Protein AF-A0A1B7MGN6-F1 (afdb_monomer_lite)

pLDDT: mean 78.84, std 16.89, range [28.41, 95.5]

Sequence (240 aa):
MFVNLLKTCGLVPQPVYPKSYQSSNSSPINTLKLWEHALSASLQTDPSISPESVISTLRARKEELMREVHTIMRGTLGVSPNPDTTFTWEYYTEGGNRRSLSPSSTTLGVTTVSYTLDELGNIWRGRLVLYVNSEIDGLKQAIVRSIKAGQPVFFGYDVGTMDVDDFEYEQAFNITLGLTKTQRLQTNQSAMTHAMVISSVENAWSDESGVKGFDVMSEKWFDQFVYQVVVHRSLPTKEQ

Structure (mmCIF, N/CA/C/O backbone):
data_AF-A0A1B7MGN6-F1
#
_entry.id   AF-A0A1B7MGN6-F1
#
loop_
_atom_site.group_PDB
_atom_site.id
_atom_site.type_symbol
_atom_site.label_atom_id
_atom_site.label_alt_id
_atom_site.label_comp_id
_atom_site.label_asym_id
_atom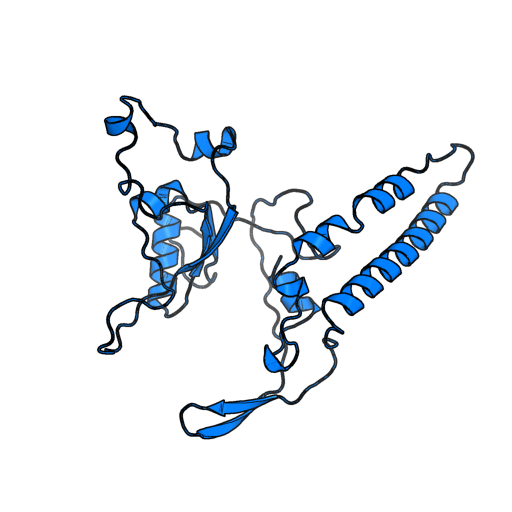_site.label_entity_id
_atom_site.label_seq_id
_atom_site.pdbx_PDB_ins_code
_atom_site.Cartn_x
_atom_site.Cartn_y
_atom_site.Cartn_z
_atom_site.occupancy
_atom_site.B_iso_or_equiv
_atom_site.auth_seq_id
_atom_site.auth_comp_id
_atom_site.auth_asym_id
_atom_site.auth_atom_id
_atom_site.pdbx_PDB_model_num
ATOM 1 N N . MET A 1 1 ? -0.830 4.978 -7.791 1.00 86.81 1 MET A N 1
ATOM 2 C CA . MET A 1 1 ? 0.573 4.729 -8.210 1.00 86.81 1 MET A CA 1
ATOM 3 C C . MET A 1 1 ? 0.738 3.448 -9.029 1.00 86.81 1 MET A C 1
ATOM 5 O O . MET A 1 1 ? 1.276 3.542 -10.123 1.00 86.81 1 MET A O 1
ATOM 9 N N . PHE A 1 2 ? 0.241 2.283 -8.583 1.00 89.12 2 PHE A N 1
ATOM 10 C CA . PHE A 1 2 ? 0.343 1.011 -9.334 1.00 89.12 2 PHE A CA 1
ATOM 11 C C . PHE A 1 2 ? -0.096 1.106 -10.809 1.00 89.12 2 PHE A C 1
ATOM 13 O O . PHE A 1 2 ? 0.647 0.715 -11.701 1.00 89.12 2 PHE A O 1
ATOM 20 N N . VAL A 1 3 ? -1.253 1.724 -11.085 1.00 87.12 3 VAL A N 1
ATOM 21 C CA . VAL A 1 3 ? -1.775 1.897 -12.459 1.00 87.12 3 VAL A CA 1
ATOM 22 C C . VAL A 1 3 ? -0.816 2.672 -13.374 1.00 87.12 3 VAL A C 1
ATOM 24 O O . VAL A 1 3 ? -0.784 2.403 -14.571 1.00 87.12 3 VAL A O 1
ATOM 27 N N . ASN A 1 4 ? -0.030 3.614 -12.839 1.00 88.75 4 ASN A N 1
ATOM 28 C CA . ASN A 1 4 ? 0.966 4.336 -13.637 1.00 88.75 4 ASN A CA 1
ATOM 29 C C . ASN A 1 4 ? 2.067 3.380 -14.107 1.00 88.75 4 ASN A C 1
ATOM 31 O O . ASN A 1 4 ? 2.372 3.353 -15.293 1.00 88.75 4 ASN A O 1
ATOM 35 N N . LEU A 1 5 ? 2.593 2.542 -13.205 1.00 88.56 5 LEU A N 1
ATOM 36 C CA . LEU A 1 5 ? 3.590 1.526 -13.560 1.00 88.56 5 LEU A CA 1
ATOM 37 C C . LEU A 1 5 ? 3.017 0.518 -14.553 1.00 88.56 5 LEU A C 1
ATOM 39 O O . LEU A 1 5 ? 3.657 0.230 -15.551 1.00 88.56 5 LEU A O 1
ATOM 43 N N . LEU A 1 6 ? 1.788 0.046 -14.335 1.00 86.81 6 LEU A N 1
ATOM 44 C CA . LEU A 1 6 ? 1.131 -0.888 -15.248 1.00 86.81 6 LEU A CA 1
ATOM 45 C C . LEU A 1 6 ? 1.008 -0.318 -16.669 1.00 86.81 6 LEU A C 1
ATOM 47 O O . LEU A 1 6 ? 1.296 -1.010 -17.638 1.00 86.81 6 LEU A O 1
ATOM 51 N N . LYS A 1 7 ? 0.587 0.945 -16.801 1.00 82.56 7 LYS A N 1
ATOM 52 C CA . LYS A 1 7 ? 0.416 1.590 -18.111 1.00 82.56 7 LYS A CA 1
ATOM 53 C C . LYS A 1 7 ? 1.742 1.899 -18.808 1.00 82.56 7 LYS A C 1
ATOM 55 O O . LYS A 1 7 ? 1.765 1.924 -20.031 1.00 82.56 7 LYS A O 1
ATOM 60 N N . THR A 1 8 ? 2.807 2.165 -18.055 1.00 84.31 8 THR A N 1
ATOM 61 C CA . THR A 1 8 ? 4.118 2.532 -18.613 1.00 84.31 8 THR A CA 1
ATOM 62 C C . THR A 1 8 ? 5.022 1.323 -18.851 1.00 84.31 8 THR A C 1
ATOM 64 O O . THR A 1 8 ? 5.755 1.300 -19.831 1.00 84.31 8 THR A O 1
ATOM 67 N N . CYS A 1 9 ? 4.986 0.333 -17.963 1.00 83.94 9 CYS A N 1
ATOM 68 C CA . CYS A 1 9 ? 5.920 -0.794 -17.939 1.00 83.94 9 CYS A CA 1
ATOM 69 C C . CYS A 1 9 ? 5.256 -2.147 -18.241 1.00 83.94 9 CYS A C 1
ATOM 71 O O . CYS A 1 9 ? 5.959 -3.100 -18.558 1.00 83.94 9 CYS A O 1
ATOM 73 N N . GLY A 1 10 ? 3.929 -2.256 -18.139 1.00 85.88 10 GLY A N 1
ATOM 74 C CA . GLY A 1 10 ? 3.219 -3.526 -18.300 1.00 85.88 10 GLY A CA 1
ATOM 75 C C . GLY A 1 10 ? 3.405 -4.485 -17.118 1.00 85.88 10 GLY A C 1
ATOM 76 O O . GLY A 1 10 ? 3.727 -4.077 -16.001 1.00 85.88 10 GLY A O 1
ATOM 77 N N . LEU A 1 11 ? 3.157 -5.774 -17.367 1.00 86.06 11 LEU A N 1
ATOM 78 C CA . LEU A 1 11 ? 3.377 -6.874 -16.423 1.00 86.06 11 LEU A CA 1
ATOM 79 C C . LEU A 1 11 ? 4.084 -8.021 -17.132 1.00 86.06 11 LEU A C 1
ATOM 81 O O . LEU A 1 11 ? 3.838 -8.281 -18.310 1.00 86.06 11 LEU A O 1
ATOM 85 N N . VAL A 1 12 ? 4.902 -8.745 -16.377 1.00 85.25 12 VAL A N 1
ATOM 86 C CA . VAL A 1 12 ? 5.547 -9.978 -16.825 1.00 85.25 12 VAL A CA 1
ATOM 87 C C . VAL A 1 12 ? 5.309 -11.090 -15.800 1.00 85.25 12 VAL A C 1
ATOM 89 O O . VAL A 1 12 ? 5.208 -10.802 -14.604 1.00 85.25 12 VAL A O 1
ATOM 92 N N . PRO A 1 13 ? 5.216 -12.360 -16.228 1.00 86.12 13 PRO A N 1
ATOM 93 C CA . PRO A 1 13 ? 5.181 -13.494 -15.313 1.00 86.12 13 PRO A CA 1
ATOM 94 C C . PRO A 1 13 ? 6.424 -13.523 -14.418 1.00 86.12 13 PRO A C 1
ATOM 96 O O . PRO A 1 13 ? 7.533 -13.270 -14.887 1.00 86.12 13 PRO A O 1
ATOM 99 N N . GLN A 1 14 ? 6.260 -13.905 -13.149 1.00 86.25 14 GLN A N 1
ATOM 100 C CA . GLN A 1 14 ? 7.371 -13.982 -12.190 1.00 86.25 14 GLN A CA 1
ATOM 101 C C . GLN A 1 14 ? 8.577 -14.798 -12.706 1.00 86.25 14 GLN A C 1
ATOM 103 O O . GLN A 1 14 ? 9.704 -14.357 -12.489 1.00 86.25 14 GLN A O 1
ATOM 108 N N . PRO A 1 15 ? 8.414 -15.935 -13.418 1.00 86.88 15 PRO A N 1
ATOM 109 C CA . PRO A 1 15 ? 9.568 -16.671 -13.940 1.00 86.88 15 PRO A CA 1
ATOM 110 C C . PRO A 1 15 ? 10.406 -15.894 -14.969 1.00 86.88 15 PRO A C 1
ATOM 112 O O . PRO A 1 15 ? 11.589 -16.178 -15.116 1.00 86.88 15 PRO A O 1
ATOM 115 N N . VAL A 1 16 ? 9.814 -14.920 -15.674 1.00 85.94 16 VAL A N 1
ATOM 116 C CA . VAL A 1 16 ? 10.511 -14.083 -16.670 1.00 85.94 16 VAL A CA 1
ATOM 117 C C . VAL A 1 16 ? 11.402 -13.038 -15.991 1.00 85.94 16 VAL A C 1
ATOM 119 O O . VAL A 1 16 ? 12.433 -12.656 -16.537 1.00 85.94 16 VAL A O 1
ATOM 122 N N . TYR A 1 17 ? 11.029 -12.594 -14.789 1.00 87.75 17 TYR A N 1
ATOM 123 C CA . TYR A 1 17 ? 11.802 -11.642 -13.995 1.00 87.75 17 TYR A CA 1
ATOM 124 C C . TYR A 1 17 ? 11.771 -12.047 -12.510 1.00 87.75 17 TYR A C 1
ATOM 126 O O . TYR A 1 17 ? 10.923 -11.570 -11.748 1.00 87.75 17 TYR A O 1
ATOM 134 N N . PRO A 1 18 ? 12.639 -12.995 -12.101 1.00 89.19 18 PRO A N 1
ATOM 135 C CA . PRO A 1 18 ? 12.597 -13.580 -10.768 1.00 89.19 18 PRO A CA 1
ATOM 136 C C . PRO A 1 18 ? 13.075 -12.603 -9.690 1.00 89.19 18 PRO A C 1
ATOM 138 O O . PRO A 1 18 ? 13.787 -11.634 -9.949 1.00 89.19 18 PRO A O 1
ATOM 141 N N . LYS A 1 19 ? 12.709 -12.897 -8.440 1.00 90.06 19 LYS A N 1
ATOM 142 C CA . LYS A 1 19 ? 13.139 -12.118 -7.273 1.00 90.06 19 LYS A CA 1
ATOM 143 C C . LYS A 1 19 ? 14.665 -12.163 -7.127 1.00 90.06 19 LYS A C 1
ATOM 145 O O . LYS A 1 19 ? 15.251 -13.242 -7.097 1.00 90.06 19 LYS A O 1
ATOM 150 N N . SER A 1 20 ? 15.291 -11.000 -6.961 1.00 90.69 20 SER A N 1
ATOM 151 C CA . SER A 1 20 ? 16.678 -10.884 -6.499 1.00 90.69 20 SER A CA 1
ATOM 152 C C . SER A 1 20 ? 16.745 -10.805 -4.968 1.00 90.69 20 SER A C 1
ATOM 154 O O . SER A 1 20 ? 15.733 -10.547 -4.309 1.00 90.69 20 SER A O 1
ATOM 156 N N . TYR A 1 21 ? 17.939 -10.948 -4.385 1.00 89.25 21 TYR A N 1
ATOM 157 C CA . TYR A 1 21 ? 18.136 -10.751 -2.942 1.00 89.25 21 TYR A CA 1
ATOM 158 C C . TYR A 1 21 ? 17.628 -9.374 -2.478 1.00 89.25 21 TYR A C 1
ATOM 160 O O . TYR A 1 21 ? 16.842 -9.287 -1.538 1.00 89.25 21 TYR A O 1
ATOM 168 N N . GLN A 1 22 ? 17.984 -8.305 -3.199 1.00 90.12 22 GLN A N 1
ATOM 169 C CA . GLN A 1 22 ? 17.589 -6.941 -2.826 1.00 90.12 22 GLN A CA 1
ATOM 170 C C . GLN A 1 22 ? 16.102 -6.648 -3.058 1.00 90.12 22 GLN A C 1
ATOM 172 O O . GLN A 1 22 ? 15.555 -5.754 -2.421 1.00 90.12 22 GLN A O 1
ATOM 177 N N . SER A 1 23 ? 15.412 -7.428 -3.900 1.00 88.44 23 SER A N 1
ATOM 178 C CA . SER A 1 23 ? 13.946 -7.355 -3.998 1.00 88.44 23 SER A CA 1
ATOM 179 C C . SER A 1 23 ? 13.232 -7.898 -2.751 1.00 88.44 23 SER A C 1
ATOM 181 O O . SER A 1 23 ? 12.090 -7.530 -2.497 1.00 88.44 23 SER A O 1
ATOM 183 N N . SER A 1 24 ? 13.902 -8.758 -1.973 1.00 88.69 24 SER A N 1
ATOM 184 C CA . SER A 1 24 ? 13.375 -9.329 -0.722 1.00 88.69 24 SER A CA 1
ATOM 185 C C . SER A 1 24 ? 13.966 -8.671 0.531 1.00 88.69 24 SER A C 1
ATOM 187 O O . SER A 1 24 ? 13.403 -8.805 1.611 1.00 88.69 24 SER A O 1
ATOM 189 N N . ASN A 1 25 ? 15.082 -7.952 0.397 1.00 89.31 25 ASN A N 1
ATOM 190 C CA . ASN A 1 25 ? 15.738 -7.216 1.473 1.00 89.31 25 ASN A CA 1
ATOM 191 C C . ASN A 1 25 ? 16.129 -5.813 0.989 1.00 89.31 25 ASN A C 1
ATOM 193 O O . ASN A 1 25 ? 17.290 -5.541 0.710 1.00 89.31 25 ASN A O 1
ATOM 197 N N . SER A 1 26 ? 15.151 -4.921 0.838 1.00 90.44 26 SER A N 1
ATOM 198 C CA . SER A 1 26 ? 15.348 -3.622 0.178 1.00 90.44 26 SER A CA 1
ATOM 199 C C . SER A 1 26 ? 15.996 -2.544 1.054 1.00 90.44 26 SER A C 1
ATOM 201 O O . SER A 1 26 ? 16.379 -1.491 0.544 1.00 90.44 26 SER A O 1
ATOM 203 N N . SER A 1 27 ? 16.115 -2.755 2.367 1.00 88.50 27 SER A N 1
ATOM 204 C CA . SER A 1 27 ? 16.633 -1.731 3.287 1.00 88.50 27 SER A CA 1
ATOM 205 C C . SER A 1 27 ? 18.013 -1.187 2.884 1.00 88.50 27 SER A C 1
ATOM 207 O O . SER A 1 27 ? 18.154 0.035 2.841 1.00 88.50 27 SER A O 1
ATOM 209 N N . PRO A 1 28 ? 19.009 -2.018 2.503 1.00 87.00 28 PRO A N 1
ATOM 210 C CA . PRO A 1 28 ? 20.337 -1.523 2.136 1.00 87.00 28 PRO A CA 1
ATOM 211 C C . PRO A 1 28 ? 20.365 -0.664 0.864 1.00 87.00 28 PRO A C 1
ATOM 213 O O . PRO A 1 28 ? 21.177 0.249 0.764 1.00 87.00 28 PRO A O 1
ATOM 216 N N . ILE A 1 29 ? 19.505 -0.935 -0.126 1.00 87.50 29 ILE A N 1
ATOM 217 C CA . ILE A 1 29 ? 19.469 -0.128 -1.358 1.00 87.50 29 ILE A CA 1
ATOM 218 C C . ILE A 1 29 ? 18.724 1.195 -1.156 1.00 87.50 29 ILE A C 1
ATOM 220 O O . ILE A 1 29 ? 19.097 2.203 -1.755 1.00 87.50 29 ILE A O 1
ATOM 224 N N . ASN A 1 30 ? 17.738 1.227 -0.256 1.00 84.75 30 ASN A N 1
ATOM 225 C CA . ASN A 1 30 ? 16.993 2.443 0.071 1.00 84.75 30 ASN A CA 1
ATOM 226 C C . ASN A 1 30 ? 17.855 3.497 0.788 1.00 84.75 30 ASN A C 1
ATOM 228 O O . ASN A 1 30 ? 17.596 4.692 0.657 1.00 84.75 30 ASN A O 1
ATOM 232 N N . THR A 1 31 ? 18.900 3.084 1.509 1.00 80.31 31 THR A N 1
ATOM 233 C CA . THR A 1 31 ? 19.814 4.001 2.208 1.00 80.31 31 THR A CA 1
ATOM 234 C C . THR A 1 31 ? 20.945 4.530 1.327 1.00 80.31 31 THR A C 1
ATOM 236 O O . THR A 1 31 ? 21.575 5.520 1.685 1.00 80.31 31 THR A O 1
ATOM 239 N N . LEU A 1 32 ? 21.212 3.908 0.173 1.00 70.69 32 LEU A N 1
ATOM 240 C CA . LEU A 1 32 ? 22.481 4.085 -0.533 1.00 70.69 32 LEU A CA 1
ATOM 241 C C . LEU A 1 32 ? 22.681 5.452 -1.209 1.00 70.69 32 LEU A C 1
ATOM 243 O O . LEU A 1 32 ? 23.838 5.793 -1.428 1.00 70.69 32 LEU A O 1
ATOM 247 N N . LYS A 1 33 ? 21.641 6.228 -1.575 1.00 61.06 33 LYS A N 1
ATOM 248 C CA . LYS A 1 33 ? 21.856 7.394 -2.476 1.00 61.06 33 LYS A CA 1
ATOM 249 C C . LYS A 1 33 ? 20.926 8.611 -2.406 1.00 61.06 33 LYS A C 1
ATOM 251 O O . LYS A 1 33 ? 21.092 9.533 -3.201 1.00 61.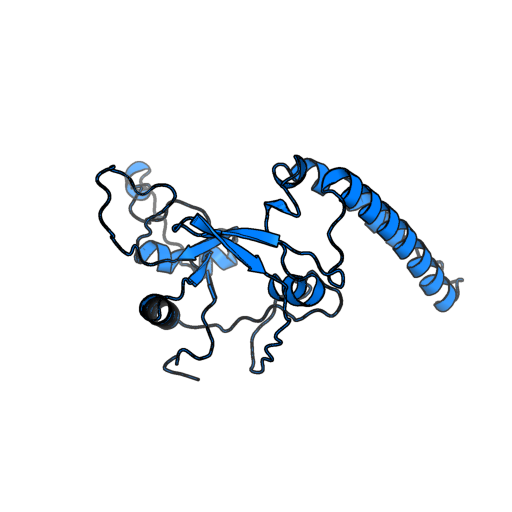06 33 LYS A O 1
ATOM 256 N N . LEU A 1 34 ? 19.961 8.688 -1.493 1.00 59.25 34 LEU A N 1
ATOM 257 C CA . LEU A 1 34 ? 19.030 9.834 -1.507 1.00 59.25 34 LEU A CA 1
ATOM 258 C C . LEU A 1 34 ? 19.645 11.148 -0.980 1.00 59.25 34 LEU A C 1
ATOM 260 O O . LEU A 1 34 ? 19.214 12.225 -1.386 1.00 59.25 34 LEU A O 1
ATOM 264 N N . TRP A 1 35 ? 20.674 11.083 -0.132 1.00 53.22 35 TRP A N 1
ATOM 265 C CA . TRP A 1 35 ? 21.137 12.247 0.637 1.00 53.22 35 TRP A CA 1
ATOM 266 C C . TRP A 1 35 ? 22.219 13.078 -0.072 1.00 53.22 35 TRP A C 1
ATOM 268 O O . TRP A 1 35 ? 22.173 14.306 -0.029 1.00 53.22 35 TRP A O 1
ATOM 278 N N . GLU A 1 36 ? 23.141 12.448 -0.803 1.00 56.66 36 GLU A N 1
ATOM 279 C CA . GLU A 1 36 ? 24.205 13.172 -1.524 1.00 56.66 36 GLU A CA 1
ATOM 280 C C . GLU A 1 36 ? 23.670 13.956 -2.737 1.00 56.66 36 GLU A C 1
ATOM 282 O O . GLU A 1 36 ? 24.175 15.024 -3.089 1.00 56.66 36 GLU A O 1
ATOM 287 N N . HIS A 1 37 ? 22.595 13.469 -3.362 1.00 58.12 37 HIS A N 1
ATOM 288 C CA . HIS A 1 37 ? 22.006 14.087 -4.550 1.00 58.12 37 HIS A CA 1
ATOM 289 C C . HIS A 1 37 ? 21.196 15.349 -4.221 1.00 58.12 37 HIS A C 1
ATOM 291 O O . HIS A 1 37 ? 21.318 16.347 -4.936 1.00 58.12 37 HIS A O 1
ATOM 297 N N . ALA A 1 38 ? 20.431 15.336 -3.123 1.00 57.03 38 ALA A N 1
ATOM 298 C CA . ALA A 1 38 ? 19.698 16.507 -2.636 1.00 57.03 38 ALA A CA 1
ATOM 299 C C . ALA A 1 38 ? 20.649 17.656 -2.255 1.00 57.03 38 ALA A C 1
ATOM 301 O O . ALA A 1 38 ? 20.390 18.813 -2.584 1.00 57.03 38 ALA A O 1
ATOM 302 N N . LEU A 1 39 ? 21.800 17.327 -1.655 1.00 51.31 39 LEU A N 1
ATOM 303 C CA . LEU A 1 39 ? 22.840 18.295 -1.309 1.00 51.31 39 LEU A CA 1
ATOM 304 C C . LEU A 1 39 ? 23.470 18.943 -2.557 1.00 51.31 39 LEU A C 1
ATOM 306 O O . LEU A 1 39 ? 23.692 20.150 -2.574 1.00 51.31 39 LEU A O 1
ATOM 310 N N . SER A 1 40 ? 23.689 18.174 -3.631 1.00 53.16 40 SER A N 1
ATOM 311 C CA . SER A 1 40 ? 24.244 18.710 -4.887 1.00 53.16 40 SER A CA 1
ATOM 312 C C . SER A 1 40 ? 23.284 19.631 -5.654 1.00 53.16 40 SER A C 1
ATOM 314 O O . SER A 1 40 ? 23.733 20.530 -6.359 1.00 53.16 40 SER A O 1
ATOM 316 N N . ALA A 1 41 ? 21.967 19.457 -5.492 1.00 55.44 41 ALA A N 1
ATOM 317 C CA . ALA A 1 41 ? 20.962 20.352 -6.072 1.00 55.44 41 ALA A CA 1
ATOM 318 C C . ALA A 1 41 ? 20.789 21.658 -5.273 1.00 55.44 41 ALA A C 1
ATOM 320 O O . ALA A 1 41 ? 20.269 22.634 -5.805 1.00 55.44 41 ALA A O 1
ATOM 321 N N . SER A 1 42 ? 21.256 21.686 -4.019 1.00 54.47 42 SER A N 1
ATOM 322 C CA . SER A 1 42 ? 21.288 22.877 -3.162 1.00 54.47 42 SER A CA 1
ATOM 323 C C . SER A 1 42 ? 22.515 23.770 -3.409 1.00 54.47 42 SER A C 1
ATOM 325 O O . SER A 1 42 ? 22.745 24.709 -2.640 1.00 54.47 42 SER A O 1
ATOM 327 N N . LEU A 1 43 ? 23.320 23.496 -4.445 1.00 54.00 43 LEU A N 1
ATOM 328 C CA . LEU A 1 43 ? 24.416 24.379 -4.836 1.00 54.00 43 LEU A CA 1
ATOM 329 C C . LEU A 1 43 ? 23.848 25.764 -5.154 1.00 54.00 43 LEU A C 1
ATOM 331 O O . LEU A 1 43 ? 23.058 25.945 -6.080 1.00 54.00 43 LEU A O 1
ATOM 335 N N . GLN A 1 44 ? 24.229 26.707 -4.298 1.00 57.50 44 GLN A N 1
ATOM 336 C CA . GLN A 1 44 ? 23.757 28.079 -4.258 1.00 57.50 44 GLN A CA 1
ATOM 337 C C . GLN A 1 44 ? 23.846 28.699 -5.653 1.00 57.50 44 GLN A C 1
ATOM 339 O O . GLN A 1 44 ? 24.916 28.733 -6.261 1.00 57.50 44 GLN A O 1
ATOM 344 N N . THR A 1 45 ? 22.717 29.185 -6.162 1.00 59.56 45 THR A N 1
ATOM 345 C CA . THR A 1 45 ? 22.699 30.039 -7.346 1.00 59.56 45 THR A CA 1
ATOM 346 C C . THR A 1 45 ? 23.428 31.324 -6.997 1.00 59.56 45 THR A C 1
ATOM 348 O O . THR A 1 45 ? 22.867 32.196 -6.334 1.00 59.56 45 THR A O 1
ATOM 351 N N . ASP A 1 46 ? 24.685 31.423 -7.416 1.00 60.88 46 ASP A N 1
ATOM 352 C CA . ASP A 1 46 ? 25.379 32.699 -7.473 1.00 60.88 46 ASP A CA 1
ATOM 353 C C . ASP A 1 46 ? 24.516 33.645 -8.337 1.00 60.88 46 ASP A C 1
ATOM 355 O O . ASP A 1 46 ? 24.205 33.304 -9.486 1.00 60.88 46 ASP A O 1
ATOM 359 N N . PRO A 1 47 ? 24.066 34.795 -7.802 1.00 64.31 47 PRO A N 1
ATOM 360 C CA . PRO A 1 47 ? 23.188 35.719 -8.518 1.00 64.31 47 PRO A CA 1
ATOM 361 C C . PRO A 1 47 ? 23.813 36.293 -9.802 1.00 64.31 47 PRO A C 1
ATOM 363 O O . PRO A 1 47 ? 23.114 36.939 -10.579 1.00 64.31 47 PRO A O 1
ATOM 366 N N . SER A 1 48 ? 25.107 36.057 -10.048 1.00 66.56 48 SER A N 1
ATOM 367 C CA . SER A 1 48 ? 25.804 36.421 -11.286 1.00 66.56 48 SER A CA 1
ATOM 368 C C . SER A 1 48 ? 25.569 35.462 -12.465 1.00 66.56 48 SER A C 1
ATOM 370 O O . SER A 1 48 ? 25.901 35.804 -13.603 1.00 66.56 48 SER A O 1
ATOM 372 N N . ILE A 1 49 ? 24.990 34.277 -12.240 1.00 73.38 49 ILE A N 1
ATOM 373 C CA . ILE A 1 49 ? 24.802 33.258 -13.283 1.00 73.38 49 ILE A CA 1
ATOM 374 C C . ILE A 1 49 ? 23.432 33.425 -13.954 1.00 73.38 49 ILE A C 1
ATOM 376 O O . ILE A 1 49 ? 22.395 33.473 -13.296 1.00 73.38 49 ILE A O 1
ATOM 380 N N . SER A 1 50 ? 23.416 33.454 -15.293 1.00 78.88 50 SER A N 1
ATOM 381 C CA . SER A 1 50 ? 22.171 33.481 -16.075 1.00 78.88 50 SER A CA 1
ATOM 382 C C . SER A 1 50 ? 21.262 32.284 -15.727 1.00 78.88 50 SER A C 1
ATOM 384 O O . SER A 1 50 ? 21.745 31.144 -15.734 1.00 78.88 50 SER A O 1
ATOM 386 N N . PRO A 1 51 ? 19.947 32.491 -15.505 1.00 77.44 51 PRO A N 1
ATOM 387 C CA . PRO A 1 51 ? 18.997 31.423 -15.176 1.00 77.44 51 PRO A CA 1
ATOM 388 C C . PRO A 1 51 ? 19.005 30.240 -16.156 1.00 77.44 51 PRO A C 1
ATOM 390 O O . PRO A 1 51 ? 18.812 29.093 -15.755 1.00 77.44 51 PRO A O 1
ATOM 393 N N . GLU A 1 52 ? 19.270 30.486 -17.441 1.00 82.12 52 GLU A N 1
ATOM 394 C CA . GLU A 1 52 ? 19.338 29.434 -18.465 1.00 82.12 52 GLU A CA 1
ATOM 395 C C . GLU A 1 52 ? 20.542 28.502 -18.270 1.00 82.12 52 GLU A C 1
ATOM 397 O O . GLU A 1 52 ? 20.421 27.286 -18.435 1.00 82.12 52 GLU A O 1
ATOM 402 N N . SER A 1 53 ? 21.684 29.065 -17.863 1.00 79.69 53 SER A N 1
ATOM 403 C CA . SER A 1 53 ? 22.911 28.318 -17.557 1.00 79.69 53 SER A CA 1
ATOM 404 C C . SER A 1 53 ? 22.746 27.461 -16.299 1.00 79.69 53 SER A C 1
ATOM 406 O O . SER A 1 53 ? 23.191 26.313 -16.243 1.00 79.69 53 SER A O 1
ATOM 408 N N . VAL A 1 54 ? 22.021 27.978 -15.302 1.00 79.31 54 VAL A N 1
ATOM 409 C CA . VAL A 1 54 ? 21.660 27.209 -14.104 1.00 79.31 54 VAL A CA 1
ATOM 410 C C . VAL A 1 54 ? 20.788 26.011 -14.488 1.00 79.31 54 VAL A C 1
ATOM 412 O O . VAL A 1 54 ? 21.081 24.880 -14.105 1.00 79.31 54 VAL A O 1
ATOM 415 N N . ILE A 1 55 ? 19.742 26.224 -15.295 1.00 80.81 55 ILE A N 1
ATOM 416 C CA . ILE A 1 55 ? 18.825 25.151 -15.708 1.00 80.81 55 ILE A CA 1
ATOM 417 C C . ILE A 1 55 ? 19.545 24.076 -16.530 1.00 80.81 55 ILE A C 1
ATOM 419 O O . ILE A 1 55 ? 19.300 22.886 -16.316 1.00 80.81 55 ILE A O 1
ATOM 423 N N . SER A 1 56 ? 20.412 24.456 -17.472 1.00 84.44 56 SER A N 1
ATOM 424 C CA . SER A 1 56 ? 21.160 23.489 -18.284 1.00 84.44 56 SER A CA 1
ATOM 425 C C . SER A 1 56 ? 22.113 22.651 -17.426 1.00 84.44 56 SER A C 1
ATOM 427 O O . SER A 1 56 ? 22.125 21.425 -17.554 1.00 84.44 56 SER A O 1
ATOM 429 N N . THR A 1 57 ? 22.815 23.282 -16.482 1.00 81.69 57 THR A N 1
ATOM 430 C CA . THR A 1 57 ? 23.708 22.612 -15.524 1.00 81.69 57 THR A CA 1
ATOM 431 C C . THR A 1 57 ? 22.940 21.632 -14.636 1.00 81.69 57 THR A C 1
ATOM 433 O O . THR A 1 57 ? 23.332 20.471 -14.503 1.00 81.69 57 THR A O 1
ATOM 436 N N . LEU A 1 58 ? 21.795 22.051 -14.087 1.00 80.50 58 LEU A N 1
ATOM 437 C CA . LEU A 1 58 ? 20.939 21.191 -13.264 1.00 80.50 58 LEU A CA 1
ATOM 438 C C . LEU A 1 58 ? 20.395 19.990 -14.049 1.00 80.50 58 LEU A C 1
ATOM 440 O O . LEU A 1 58 ? 20.325 18.884 -13.512 1.00 80.50 58 LEU A O 1
ATOM 444 N N . ARG A 1 59 ? 20.028 20.172 -15.324 1.00 83.81 59 ARG A N 1
ATOM 445 C CA . ARG A 1 59 ? 19.583 19.068 -16.192 1.00 83.81 59 ARG A CA 1
ATOM 446 C C . ARG A 1 59 ? 20.707 18.076 -16.469 1.00 83.81 59 ARG A C 1
ATOM 448 O O . ARG A 1 59 ? 20.484 16.878 -16.316 1.00 83.81 59 ARG A O 1
ATOM 455 N N . ALA A 1 60 ? 21.900 18.563 -16.806 1.00 85.19 60 ALA A N 1
ATOM 456 C CA . ALA A 1 60 ? 23.064 17.711 -17.032 1.00 85.19 60 ALA A CA 1
ATOM 457 C C . ALA A 1 60 ? 23.409 16.898 -15.775 1.00 85.19 60 ALA A C 1
ATOM 459 O O . ALA A 1 60 ? 23.575 15.678 -15.844 1.00 85.19 60 ALA A O 1
ATOM 460 N N . ARG A 1 61 ? 23.412 17.548 -14.603 1.00 82.56 61 ARG A N 1
ATOM 461 C CA . ARG A 1 61 ? 23.632 16.863 -13.326 1.00 82.56 61 ARG A CA 1
ATOM 462 C C . ARG A 1 61 ? 22.542 15.830 -13.049 1.00 82.56 61 ARG A C 1
ATOM 464 O O . ARG A 1 61 ? 22.857 14.700 -12.697 1.00 82.56 61 ARG A O 1
ATOM 471 N N . LYS A 1 62 ? 21.266 16.164 -13.268 1.00 82.94 62 LYS A N 1
ATOM 472 C CA . LYS A 1 62 ? 20.154 15.210 -13.125 1.00 82.94 62 LYS A CA 1
ATOM 473 C C . LYS A 1 62 ? 20.371 13.954 -13.973 1.00 82.94 62 LYS A C 1
ATOM 475 O O . LYS A 1 62 ? 20.138 12.856 -13.479 1.00 82.94 62 LYS A O 1
ATOM 480 N N . GLU A 1 63 ? 20.785 14.086 -15.229 1.00 87.75 63 GLU A N 1
ATOM 481 C CA . GLU A 1 63 ? 21.014 12.934 -16.112 1.00 87.75 63 GLU A CA 1
ATOM 482 C C . GLU A 1 63 ? 22.137 12.019 -15.615 1.00 87.75 63 GLU A C 1
ATOM 484 O O . GLU A 1 63 ? 22.006 10.795 -15.668 1.00 87.75 63 GLU A O 1
ATOM 489 N N . GLU A 1 64 ? 23.217 12.598 -15.096 1.00 86.12 64 GLU A N 1
ATOM 490 C CA . GLU A 1 64 ? 24.307 11.852 -14.470 1.00 86.12 64 GLU A CA 1
ATOM 491 C C . GLU A 1 64 ? 23.820 11.059 -13.254 1.00 86.12 64 GLU A C 1
ATOM 493 O O . GLU A 1 64 ? 23.997 9.841 -13.196 1.00 86.12 64 GLU A O 1
ATOM 498 N N . LEU A 1 65 ? 23.099 11.724 -12.349 1.00 83.06 65 LEU A N 1
ATOM 499 C CA . LEU A 1 65 ? 22.535 11.092 -11.158 1.00 83.06 65 LEU A CA 1
ATOM 500 C C . LEU A 1 65 ? 21.551 9.971 -11.520 1.00 83.06 65 LEU A C 1
ATOM 502 O O . LEU A 1 65 ? 21.597 8.880 -10.950 1.00 83.06 65 LEU A O 1
ATOM 506 N N . MET A 1 66 ? 20.687 10.201 -12.512 1.00 86.81 66 MET A N 1
ATOM 507 C CA . MET A 1 66 ? 19.754 9.185 -13.004 1.00 86.81 66 MET A CA 1
ATOM 508 C C . MET A 1 66 ? 20.482 7.975 -13.599 1.00 86.81 66 MET A C 1
ATOM 510 O O . MET A 1 66 ? 20.040 6.840 -13.409 1.00 86.81 66 MET A O 1
ATOM 514 N N . ARG A 1 67 ? 21.613 8.182 -14.285 1.00 90.00 67 ARG A N 1
ATOM 515 C CA . ARG A 1 67 ? 22.440 7.096 -14.835 1.00 90.00 67 ARG A CA 1
ATOM 516 C C . ARG A 1 67 ? 23.055 6.239 -13.732 1.00 90.00 67 ARG A C 1
ATOM 518 O O . ARG A 1 67 ? 23.085 5.011 -13.858 1.00 90.00 67 ARG A O 1
ATOM 525 N N . GLU A 1 68 ? 23.518 6.859 -12.653 1.00 87.62 68 GLU A N 1
ATOM 526 C CA . GLU A 1 68 ? 24.047 6.143 -11.494 1.00 87.62 68 GLU A CA 1
ATOM 527 C C . GLU A 1 68 ? 22.970 5.322 -10.787 1.00 87.62 68 GLU A C 1
ATOM 529 O O . GLU A 1 68 ? 23.176 4.134 -10.531 1.00 87.62 68 GLU A O 1
ATOM 534 N N . VAL A 1 69 ? 21.805 5.929 -10.525 1.00 87.25 69 VAL A N 1
ATOM 535 C CA . VAL A 1 69 ? 20.650 5.233 -9.939 1.00 87.25 69 VAL A CA 1
ATOM 536 C C . VAL A 1 69 ? 20.272 4.037 -10.808 1.00 87.25 69 VAL A C 1
ATOM 538 O O . VAL A 1 69 ? 20.166 2.920 -10.310 1.00 87.25 69 VAL A O 1
ATOM 541 N N . HIS A 1 70 ? 20.154 4.228 -12.122 1.00 89.06 70 HIS A N 1
ATOM 542 C CA . HIS A 1 70 ? 19.825 3.147 -13.047 1.00 89.06 70 HIS A CA 1
ATOM 543 C C . HIS A 1 70 ? 20.876 2.024 -13.062 1.00 89.06 70 HIS A C 1
ATOM 545 O O . HIS A 1 70 ? 20.532 0.848 -13.177 1.00 89.06 70 HIS A O 1
ATOM 551 N N . THR A 1 71 ? 22.160 2.358 -12.926 1.00 91.62 71 THR A N 1
ATOM 552 C CA . THR A 1 71 ? 23.242 1.365 -12.838 1.00 91.62 71 THR A CA 1
ATOM 553 C C . THR A 1 71 ? 23.120 0.515 -11.576 1.00 91.62 71 THR A C 1
ATOM 555 O O . THR A 1 71 ? 23.176 -0.711 -11.662 1.00 91.62 71 THR A O 1
ATOM 558 N N . ILE A 1 72 ? 22.865 1.141 -10.426 1.00 90.06 72 ILE A N 1
ATOM 559 C CA . ILE A 1 72 ? 22.672 0.440 -9.150 1.00 90.06 72 ILE A CA 1
ATOM 560 C C . ILE A 1 72 ? 21.421 -0.436 -9.189 1.00 90.06 72 ILE A C 1
ATOM 562 O O . ILE A 1 72 ? 21.486 -1.608 -8.821 1.00 90.06 72 ILE A O 1
ATOM 566 N N . MET A 1 73 ? 20.302 0.096 -9.688 1.00 90.75 73 MET A N 1
ATOM 567 C CA . MET A 1 73 ? 19.046 -0.649 -9.800 1.00 90.75 73 MET A CA 1
ATOM 568 C C . MET A 1 73 ? 19.211 -1.886 -10.687 1.00 90.75 73 MET A C 1
ATOM 570 O O . MET A 1 73 ? 18.806 -2.975 -10.293 1.00 90.75 73 MET A O 1
ATOM 574 N N . ARG A 1 74 ? 19.886 -1.764 -11.839 1.00 91.44 74 ARG A N 1
ATOM 575 C CA . ARG A 1 74 ? 20.162 -2.920 -12.707 1.00 91.44 74 ARG A CA 1
ATOM 576 C C . ARG A 1 74 ? 21.098 -3.942 -12.068 1.00 91.44 74 ARG A C 1
ATOM 578 O O . ARG A 1 74 ? 20.867 -5.137 -12.211 1.00 91.44 74 ARG A O 1
ATOM 585 N N . GLY A 1 75 ? 22.131 -3.491 -11.358 1.00 91.88 75 GLY A N 1
ATOM 586 C CA . GLY A 1 75 ? 23.069 -4.388 -10.676 1.00 91.88 75 GLY A CA 1
ATOM 587 C C . GLY A 1 75 ? 22.443 -5.169 -9.515 1.00 91.88 75 GLY A C 1
ATOM 588 O O . GLY A 1 75 ? 22.901 -6.259 -9.194 1.00 91.88 75 GLY A O 1
ATOM 589 N N . THR A 1 76 ? 21.391 -4.633 -8.894 1.00 91.50 76 THR A N 1
ATOM 590 C CA . THR A 1 76 ? 20.771 -5.201 -7.683 1.00 91.50 76 THR A CA 1
ATOM 591 C C . THR A 1 76 ? 19.461 -5.940 -7.944 1.00 91.50 76 THR A C 1
ATOM 593 O O . THR A 1 76 ? 19.170 -6.931 -7.269 1.00 91.50 76 THR A O 1
ATOM 596 N N . LEU A 1 77 ? 18.660 -5.480 -8.906 1.00 92.25 77 LEU A N 1
ATOM 597 C CA . LEU A 1 77 ? 17.354 -6.054 -9.243 1.00 92.25 77 LEU A CA 1
ATOM 598 C C . LEU A 1 77 ? 17.373 -6.857 -10.547 1.00 92.25 77 LEU A C 1
ATOM 600 O O . LEU A 1 77 ? 16.453 -7.631 -10.779 1.00 92.25 77 LEU A O 1
ATOM 604 N N . GLY A 1 78 ? 18.424 -6.718 -11.357 1.00 90.00 78 GLY A N 1
ATOM 605 C CA . GLY A 1 78 ? 18.495 -7.283 -12.698 1.00 90.00 78 GLY A CA 1
ATOM 606 C C . GLY A 1 78 ? 18.048 -6.294 -13.775 1.00 90.00 78 GLY A C 1
ATOM 607 O O . GLY A 1 78 ? 17.683 -5.146 -13.513 1.00 90.00 78 GLY A O 1
ATOM 608 N N . VAL A 1 79 ? 18.120 -6.730 -15.031 1.00 88.75 79 VAL A N 1
ATOM 609 C CA . VAL A 1 79 ? 17.705 -5.915 -16.176 1.00 88.75 79 VAL A CA 1
ATOM 610 C C . VAL A 1 79 ? 16.214 -6.120 -16.403 1.00 88.75 79 VAL A C 1
ATOM 612 O O . VAL A 1 79 ? 15.792 -7.209 -16.783 1.00 88.75 79 VAL A O 1
ATOM 615 N N . SER A 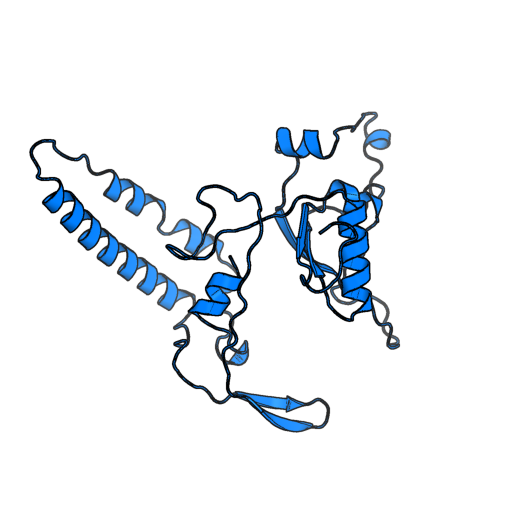1 80 ? 15.426 -5.069 -16.172 1.00 84.00 80 SER A N 1
ATOM 616 C CA . SER A 1 80 ? 13.990 -5.092 -16.454 1.00 84.00 80 SER A CA 1
ATOM 617 C C . SER A 1 80 ? 13.735 -5.403 -17.934 1.00 84.00 80 SER A C 1
ATOM 619 O O . SER A 1 80 ? 14.374 -4.783 -18.791 1.00 84.00 80 SER A O 1
ATOM 621 N N . PRO A 1 81 ? 12.768 -6.283 -18.253 1.00 83.88 81 PRO A N 1
ATOM 622 C CA . PRO A 1 81 ? 12.268 -6.446 -19.612 1.00 83.88 81 PRO A CA 1
ATOM 623 C C . PRO A 1 81 ? 11.784 -5.107 -20.176 1.00 83.88 81 PRO A C 1
ATOM 625 O O . PRO A 1 81 ? 11.227 -4.282 -19.445 1.00 83.88 81 PRO A O 1
ATOM 628 N N . ASN A 1 82 ? 12.015 -4.883 -21.469 1.00 79.25 82 ASN A N 1
ATOM 629 C CA . ASN A 1 82 ? 11.538 -3.682 -22.142 1.00 79.25 82 ASN A CA 1
ATOM 630 C C . ASN A 1 82 ? 10.023 -3.832 -22.415 1.00 79.25 82 ASN A C 1
ATOM 632 O O . ASN A 1 82 ? 9.617 -4.872 -22.942 1.00 79.25 82 ASN A O 1
ATOM 636 N N . PRO A 1 83 ? 9.188 -2.831 -22.078 1.00 77.94 83 PRO A N 1
ATOM 637 C CA . PRO A 1 83 ? 7.738 -2.900 -22.282 1.00 77.94 83 PRO A CA 1
ATOM 638 C C . PRO A 1 83 ? 7.318 -3.142 -23.740 1.00 77.94 83 PRO A C 1
ATOM 640 O O . PRO A 1 83 ? 6.272 -3.745 -23.970 1.00 77.94 83 PRO A O 1
ATOM 643 N N . ASP A 1 84 ? 8.132 -2.726 -24.712 1.00 77.25 84 ASP A N 1
ATOM 644 C CA . ASP A 1 84 ? 7.847 -2.880 -26.144 1.00 77.25 84 ASP A CA 1
ATOM 645 C C . ASP A 1 84 ? 8.362 -4.212 -26.715 1.00 77.25 84 ASP A C 1
ATOM 647 O O . ASP A 1 84 ? 8.048 -4.578 -27.849 1.00 77.25 84 ASP A O 1
ATOM 651 N N . THR A 1 85 ? 9.173 -4.956 -25.954 1.00 75.38 85 THR A N 1
ATOM 652 C CA . THR A 1 85 ? 9.692 -6.249 -26.411 1.00 75.38 85 THR A CA 1
ATOM 653 C C . THR A 1 85 ? 8.679 -7.358 -26.177 1.00 75.38 85 THR A C 1
ATOM 655 O O . THR A 1 85 ? 8.276 -7.641 -25.050 1.00 75.38 85 THR A O 1
ATOM 658 N N . THR A 1 86 ? 8.290 -8.033 -27.254 1.00 74.00 86 THR A N 1
ATOM 659 C CA . THR A 1 86 ? 7.443 -9.221 -27.176 1.00 74.00 86 THR A CA 1
ATOM 660 C C . THR A 1 86 ? 8.244 -10.398 -26.635 1.00 74.00 86 THR A C 1
ATOM 662 O O . THR A 1 86 ? 9.332 -10.690 -27.132 1.00 74.00 86 THR A O 1
ATOM 665 N N . PHE A 1 87 ? 7.679 -11.123 -25.677 1.00 73.88 87 PHE A N 1
ATOM 666 C CA . PHE A 1 87 ? 8.193 -12.415 -25.241 1.00 73.88 87 PHE A CA 1
ATOM 667 C C . PHE A 1 87 ? 7.093 -13.465 -25.362 1.00 73.88 87 PHE A C 1
ATOM 669 O O . PHE A 1 87 ? 5.903 -13.161 -25.285 1.00 73.88 87 PHE A O 1
ATOM 676 N N . THR A 1 88 ? 7.510 -14.710 -25.561 1.00 75.62 88 THR A N 1
ATOM 677 C CA . THR A 1 88 ? 6.609 -15.860 -25.534 1.00 75.62 88 THR A CA 1
ATOM 678 C C . THR A 1 88 ? 6.745 -16.511 -24.172 1.00 75.62 88 THR A C 1
ATOM 680 O O . THR A 1 88 ? 7.849 -16.895 -23.785 1.00 75.62 88 THR A O 1
ATOM 683 N N . TRP A 1 89 ? 5.642 -16.624 -23.437 1.00 75.44 89 TRP A N 1
ATOM 684 C CA . TRP A 1 89 ? 5.617 -17.379 -22.190 1.00 75.44 89 TRP A CA 1
ATOM 685 C C . TRP A 1 89 ? 4.781 -18.634 -22.354 1.00 75.44 89 TRP A C 1
ATOM 687 O O . TRP A 1 89 ? 3.641 -18.578 -22.814 1.00 75.44 89 TRP A O 1
ATOM 697 N N . GLU A 1 90 ? 5.370 -19.760 -21.971 1.00 80.81 90 GLU A N 1
ATOM 698 C CA . GLU A 1 90 ? 4.744 -21.068 -22.040 1.00 80.81 90 GLU A CA 1
ATOM 699 C C . GLU A 1 90 ? 4.482 -21.590 -20.638 1.00 80.81 90 GLU A C 1
ATOM 701 O O . GLU A 1 90 ? 5.351 -21.540 -19.765 1.00 80.81 90 GLU A O 1
ATOM 706 N N . TYR A 1 91 ? 3.275 -22.099 -20.431 1.00 80.38 91 TYR A N 1
ATOM 707 C CA . TYR A 1 91 ? 2.861 -22.657 -19.155 1.00 80.38 91 TYR A CA 1
ATOM 708 C C . TYR A 1 91 ? 1.899 -23.825 -19.366 1.00 80.38 91 TYR A C 1
ATOM 710 O O . TYR A 1 91 ? 1.282 -23.978 -20.426 1.00 80.38 91 TYR A O 1
ATOM 718 N N . TYR A 1 92 ? 1.786 -24.657 -18.337 1.00 80.69 92 TYR A N 1
ATOM 719 C CA . TYR A 1 92 ? 0.871 -25.788 -18.300 1.00 80.69 92 TYR A CA 1
ATOM 720 C C . TYR A 1 92 ? -0.352 -25.423 -17.460 1.00 80.69 92 TYR A C 1
ATOM 722 O O . TYR A 1 92 ? -0.236 -24.779 -16.419 1.00 80.69 92 TYR A O 1
ATOM 730 N N . THR A 1 93 ? -1.531 -25.811 -17.936 1.00 77.38 93 THR A N 1
ATOM 731 C CA . THR A 1 93 ? -2.788 -25.714 -17.174 1.00 77.38 93 THR A CA 1
ATOM 732 C C . THR A 1 93 ? -2.949 -26.919 -16.242 1.00 77.38 93 THR A C 1
ATOM 734 O O . THR A 1 93 ? -2.264 -27.922 -16.432 1.00 77.38 93 THR A O 1
ATOM 737 N N . GLU A 1 94 ? -3.873 -26.865 -15.275 1.00 73.38 94 GLU A N 1
ATOM 738 C CA . GLU A 1 94 ? -4.148 -27.987 -14.351 1.00 73.38 94 GLU A CA 1
ATOM 739 C C . GLU A 1 94 ? -4.477 -29.310 -15.074 1.00 73.38 94 GLU A C 1
ATOM 741 O O . GLU A 1 94 ? -4.182 -30.384 -14.564 1.00 73.38 94 GLU A O 1
ATOM 746 N N . GLY A 1 95 ? -5.001 -29.248 -16.306 1.00 70.31 95 GLY A N 1
ATOM 747 C CA . GLY A 1 95 ? -5.235 -30.415 -17.167 1.00 70.31 95 GLY A CA 1
ATOM 748 C C . GLY A 1 95 ? -4.035 -30.866 -18.015 1.00 70.31 95 GLY A C 1
ATOM 749 O O . GLY A 1 95 ? -4.225 -31.622 -18.963 1.00 70.31 95 GLY A O 1
ATOM 750 N N . GLY A 1 96 ? -2.824 -30.354 -17.768 1.00 70.69 96 GLY A N 1
ATOM 751 C CA . GLY A 1 96 ? -1.592 -30.720 -18.486 1.00 70.69 96 GLY A CA 1
ATOM 752 C C . GLY A 1 96 ? -1.435 -30.112 -19.887 1.00 70.69 96 GLY A C 1
ATOM 753 O O . GLY A 1 96 ? -0.408 -30.303 -20.535 1.00 70.69 96 GLY A O 1
ATOM 754 N N . ASN A 1 97 ? -2.414 -29.340 -20.367 1.00 73.44 97 ASN A N 1
ATOM 755 C CA . ASN A 1 97 ? -2.346 -28.717 -21.689 1.00 73.44 97 ASN A CA 1
ATOM 756 C C . ASN A 1 97 ? -1.402 -27.505 -21.680 1.00 73.44 97 ASN A C 1
ATOM 758 O O . ASN A 1 97 ? -1.558 -26.611 -20.839 1.00 73.44 97 ASN A O 1
ATOM 762 N N . ARG A 1 98 ? -0.472 -27.458 -22.646 1.00 69.88 98 ARG A N 1
ATOM 763 C CA . ARG A 1 98 ? 0.449 -26.332 -22.894 1.00 69.88 98 ARG A CA 1
ATOM 764 C C . ARG A 1 98 ? -0.308 -25.159 -23.518 1.00 69.88 98 ARG A C 1
ATOM 766 O O . ARG A 1 98 ? -1.038 -25.338 -24.492 1.00 69.88 98 ARG A O 1
ATOM 773 N N . ARG A 1 99 ? -0.118 -23.955 -22.981 1.00 74.44 99 ARG A N 1
ATOM 774 C CA . ARG A 1 99 ? -0.632 -22.697 -23.544 1.00 74.44 99 ARG A CA 1
ATOM 775 C C . ARG A 1 99 ? 0.490 -21.673 -23.680 1.00 74.44 99 ARG A C 1
ATOM 777 O O . ARG A 1 99 ? 1.480 -21.730 -22.954 1.00 74.44 99 ARG A O 1
ATOM 784 N N . SER A 1 100 ? 0.315 -20.752 -24.624 1.00 63.28 100 SER A N 1
ATOM 785 C CA . SER A 1 100 ? 1.224 -19.636 -24.878 1.00 63.28 100 SER A CA 1
ATOM 786 C C . SER A 1 100 ? 0.447 -18.321 -24.835 1.00 63.28 100 SER A C 1
ATOM 788 O O . SER A 1 100 ? -0.679 -18.263 -25.332 1.00 63.28 100 SER A O 1
ATOM 790 N N . LEU A 1 101 ? 1.014 -17.291 -24.205 1.00 61.34 101 LEU A N 1
ATOM 791 C CA . LEU A 1 101 ? 0.408 -15.961 -24.090 1.00 61.34 101 LEU A CA 1
ATOM 792 C C . LEU A 1 101 ? 1.326 -14.888 -24.680 1.00 61.34 101 LEU A C 1
ATOM 794 O O . LEU A 1 101 ? 2.538 -14.903 -24.460 1.00 61.34 101 LEU A O 1
ATOM 798 N N . SER A 1 102 ? 0.714 -13.923 -25.369 1.00 48.81 102 SER A N 1
ATOM 799 C CA . SER A 1 102 ? 1.341 -12.678 -25.827 1.00 48.81 102 SER A CA 1
ATOM 800 C C . SER A 1 102 ? 0.473 -11.488 -25.385 1.00 48.81 102 SER A C 1
ATOM 802 O O . SER A 1 102 ? -0.751 -11.572 -25.495 1.00 48.81 102 SER A O 1
ATOM 804 N N . PRO A 1 103 ? 1.053 -10.403 -24.840 1.00 50.81 103 PRO A N 1
ATOM 805 C CA . PRO A 1 103 ? 0.274 -9.323 -24.230 1.00 50.81 103 PRO A CA 1
ATOM 806 C C . PRO A 1 103 ? -0.378 -8.371 -25.253 1.00 50.81 103 PRO A C 1
ATOM 808 O O . PRO A 1 103 ? 0.205 -8.060 -26.288 1.00 50.81 103 PRO A O 1
ATOM 811 N N . SER A 1 104 ? -1.564 -7.848 -24.915 1.00 36.59 104 SER A N 1
ATOM 812 C CA . SER A 1 104 ? -2.262 -6.754 -25.614 1.00 36.59 104 SER A CA 1
ATOM 813 C C . SER A 1 104 ? -2.691 -5.673 -24.614 1.00 36.59 104 SER A C 1
ATOM 815 O O . SER A 1 104 ? -3.241 -5.992 -23.559 1.00 36.59 104 SER A O 1
ATOM 817 N N . SER A 1 105 ? -2.447 -4.397 -24.920 1.00 32.38 105 SER A N 1
ATOM 818 C CA . SER A 1 105 ? -2.725 -3.274 -24.016 1.00 32.38 105 SER A CA 1
ATOM 819 C C . SER A 1 105 ? -4.198 -2.834 -24.057 1.00 32.38 105 SER A C 1
ATOM 821 O O . SER A 1 105 ? -4.861 -2.882 -25.089 1.00 32.38 105 SER A O 1
ATOM 823 N N . THR A 1 106 ? -4.747 -2.400 -22.918 1.00 29.89 106 THR A N 1
ATOM 824 C CA . THR A 1 106 ? -6.094 -1.803 -22.816 1.00 29.89 106 THR A CA 1
ATOM 825 C C . THR A 1 106 ? -6.033 -0.562 -21.934 1.00 29.89 106 THR A C 1
ATOM 827 O O . THR A 1 106 ? -5.414 -0.570 -20.869 1.00 29.89 106 THR A O 1
ATOM 830 N N . THR A 1 107 ? -6.661 0.533 -22.368 1.00 28.41 107 THR A N 1
ATOM 831 C CA . THR A 1 107 ? -6.632 1.817 -21.653 1.00 28.41 107 THR A CA 1
ATOM 832 C C . THR A 1 107 ? -7.995 2.136 -21.044 1.00 28.41 107 THR A C 1
ATOM 834 O O . THR A 1 107 ? -8.974 2.295 -21.762 1.00 28.41 107 THR A O 1
ATOM 837 N N . LEU A 1 108 ? -8.053 2.297 -19.718 1.00 30.67 108 LEU A N 1
ATOM 838 C CA . LEU A 1 108 ? -9.202 2.895 -19.025 1.00 30.67 108 LEU A CA 1
ATOM 839 C C . LEU A 1 108 ? -8.971 4.392 -18.762 1.00 30.67 108 LEU A C 1
ATOM 841 O O . LEU A 1 108 ? -7.922 4.776 -18.217 1.00 30.67 108 LEU A O 1
ATOM 845 N N . GLY A 1 109 ? -9.965 5.210 -19.119 1.00 29.39 109 GLY A N 1
ATOM 846 C CA . GLY A 1 109 ? -10.098 6.624 -18.752 1.00 29.39 109 GLY A CA 1
ATOM 847 C C . GLY A 1 109 ? -10.972 6.808 -17.507 1.00 29.39 109 GLY A C 1
ATOM 848 O O . GLY A 1 109 ? -11.818 5.966 -17.211 1.00 29.39 109 GLY A O 1
ATOM 849 N N . VAL A 1 110 ? -10.754 7.890 -16.753 1.00 38.88 110 VAL A N 1
ATOM 850 C CA . VAL A 1 110 ? -11.573 8.247 -15.582 1.00 38.88 110 VAL A CA 1
ATOM 851 C C . VAL A 1 110 ? -11.698 9.766 -15.462 1.00 38.88 110 VAL A C 1
ATOM 853 O O . VAL A 1 110 ? -10.693 10.470 -15.491 1.00 38.88 110 VAL A O 1
ATOM 856 N N . THR A 1 111 ? -12.926 10.217 -15.218 1.00 39.09 111 THR A N 1
ATOM 857 C CA . THR A 1 111 ? -13.320 11.519 -14.659 1.00 39.09 111 THR A CA 1
ATOM 858 C C . THR A 1 111 ? -14.334 11.265 -13.537 1.00 39.09 111 THR A C 1
ATOM 860 O O . THR A 1 111 ? -15.226 10.430 -13.726 1.00 39.09 111 THR A O 1
ATOM 863 N N . THR A 1 112 ? -14.102 11.866 -12.359 1.00 37.66 112 THR A N 1
ATOM 864 C CA . THR A 1 112 ? -14.964 12.782 -11.560 1.00 37.66 112 THR A CA 1
ATOM 865 C C . THR A 1 112 ? -14.283 13.022 -10.187 1.00 37.66 112 THR A C 1
ATOM 867 O O . THR A 1 112 ? -13.433 12.234 -9.780 1.00 37.66 112 THR A O 1
ATOM 870 N N . VAL A 1 113 ? -14.592 14.158 -9.552 1.00 46.84 113 VAL A N 1
ATOM 871 C CA . VAL A 1 113 ? -13.896 14.861 -8.451 1.00 46.84 113 VAL A CA 1
ATOM 872 C C . VAL A 1 113 ? -13.522 13.995 -7.237 1.00 46.84 113 VAL A C 1
ATOM 874 O O . VAL A 1 113 ? -14.318 13.217 -6.726 1.00 46.84 113 VAL A O 1
ATOM 877 N N . SER A 1 114 ? -12.289 14.190 -6.769 1.00 61.25 114 SER A N 1
ATOM 878 C CA . SER A 1 114 ? -11.573 13.383 -5.776 1.00 61.25 114 SER A CA 1
ATOM 879 C C . SER A 1 114 ? -10.480 14.235 -5.130 1.00 61.25 114 SER A C 1
ATOM 881 O O . SER A 1 114 ? -9.844 15.015 -5.844 1.00 61.25 114 SER A O 1
ATOM 883 N N . TYR A 1 115 ? -10.220 14.080 -3.831 1.00 75.44 115 TYR A N 1
ATOM 884 C CA . TYR A 1 115 ? -9.055 14.715 -3.203 1.00 75.44 115 TYR A CA 1
ATOM 885 C C . TYR A 1 115 ? -7.786 13.912 -3.517 1.00 75.44 115 TYR A C 1
ATOM 887 O O . TYR A 1 115 ? -7.832 12.699 -3.743 1.00 75.44 115 TYR A O 1
ATOM 895 N N . THR A 1 116 ? -6.658 14.614 -3.571 1.00 84.06 116 THR A N 1
ATOM 896 C CA . THR A 1 116 ? -5.317 14.068 -3.812 1.00 84.06 116 THR A CA 1
ATOM 897 C C . THR A 1 116 ? -4.417 14.451 -2.649 1.00 84.06 116 THR A C 1
ATOM 899 O O . THR A 1 116 ? -4.673 15.442 -1.967 1.00 84.06 116 THR A O 1
ATOM 902 N N . LEU A 1 117 ? -3.360 13.677 -2.434 1.00 80.19 117 LEU A N 1
ATOM 903 C CA . LEU A 1 117 ? -2.258 14.086 -1.570 1.00 80.19 117 LEU A CA 1
ATOM 904 C C . LEU A 1 117 ? -1.244 14.841 -2.426 1.00 80.19 117 LEU A C 1
ATOM 906 O O . LEU A 1 117 ? -0.926 14.385 -3.530 1.00 80.19 117 LEU A O 1
ATOM 910 N N . ASP A 1 118 ? -0.808 16.005 -1.950 1.00 80.31 118 ASP A N 1
ATOM 911 C CA . ASP A 1 118 ? 0.173 16.810 -2.672 1.00 80.31 118 ASP A CA 1
ATOM 912 C C . ASP A 1 118 ? 1.513 16.070 -2.741 1.00 80.31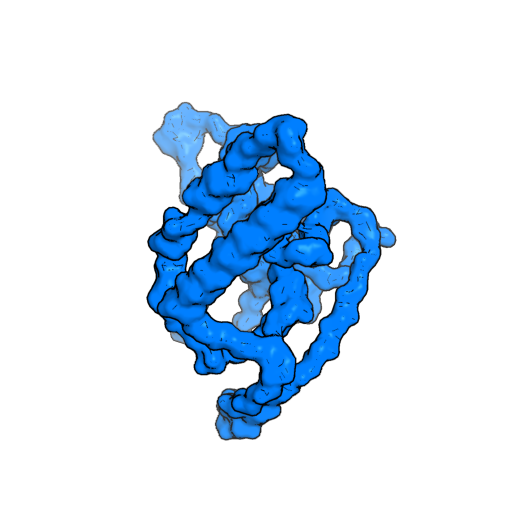 118 ASP A C 1
ATOM 914 O O . ASP A 1 118 ? 1.862 15.312 -1.836 1.00 80.31 118 ASP A O 1
ATOM 918 N N . GLU A 1 119 ? 2.209 16.225 -3.864 1.00 81.62 119 GLU A N 1
ATOM 919 C CA . GLU A 1 119 ? 3.495 15.581 -4.178 1.00 81.62 119 GLU A CA 1
ATOM 920 C C . GLU A 1 119 ? 3.523 14.031 -4.165 1.00 81.62 119 GLU A C 1
ATOM 922 O O . GLU A 1 119 ? 4.528 13.425 -4.546 1.00 81.62 119 GLU A O 1
ATOM 927 N N . LEU A 1 120 ? 2.420 13.349 -3.826 1.00 85.44 120 LEU A N 1
ATOM 928 C CA . LEU A 1 120 ? 2.356 11.887 -3.820 1.00 85.44 120 LEU A CA 1
ATOM 929 C C . LEU A 1 120 ? 2.298 11.319 -5.249 1.00 85.44 120 LEU A C 1
ATOM 931 O O . LEU A 1 120 ? 1.258 11.319 -5.916 1.00 85.44 120 LEU A O 1
ATOM 935 N N . GLY A 1 121 ? 3.407 10.737 -5.704 1.00 87.19 121 GLY A N 1
ATOM 936 C CA . GLY A 1 121 ? 3.501 10.110 -7.020 1.00 87.19 121 GLY A CA 1
ATOM 937 C C . GLY A 1 121 ? 4.783 9.306 -7.231 1.00 87.19 121 GLY A C 1
ATOM 938 O O . GLY A 1 121 ? 5.696 9.321 -6.416 1.00 87.19 121 GLY A O 1
ATOM 939 N N . ASN A 1 122 ? 4.834 8.557 -8.335 1.00 88.81 122 ASN A N 1
ATOM 940 C CA . ASN A 1 122 ? 6.004 7.755 -8.729 1.00 88.81 122 ASN A CA 1
ATOM 941 C C . ASN A 1 122 ? 6.462 7.966 -10.178 1.00 88.81 122 ASN A C 1
ATOM 943 O O . ASN A 1 122 ? 7.622 7.720 -10.487 1.00 88.81 122 ASN A O 1
ATOM 947 N N . ILE A 1 123 ? 5.571 8.397 -11.074 1.00 87.00 123 ILE A N 1
ATOM 948 C CA . ILE A 1 123 ? 5.904 8.715 -12.466 1.00 87.00 123 ILE A CA 1
ATOM 949 C C . ILE A 1 123 ? 5.735 10.217 -12.661 1.00 87.00 123 ILE A C 1
ATOM 951 O O . ILE A 1 123 ? 4.680 10.768 -12.341 1.00 87.00 123 ILE A O 1
ATOM 955 N N . TRP A 1 124 ? 6.764 10.874 -13.203 1.00 85.56 124 TRP A N 1
ATOM 956 C CA . TRP A 1 124 ? 6.710 12.294 -13.550 1.00 85.56 124 TRP A CA 1
ATOM 957 C C . TRP A 1 124 ? 5.553 12.561 -14.518 1.00 85.56 124 TRP A C 1
ATOM 959 O O . TRP A 1 124 ? 5.476 11.928 -15.570 1.00 85.56 124 TRP A O 1
ATOM 969 N N . ARG A 1 125 ? 4.652 13.487 -14.159 1.00 84.88 125 ARG A N 1
ATOM 970 C CA . ARG A 1 125 ? 3.397 13.761 -14.893 1.00 84.88 125 ARG A CA 1
ATOM 971 C C . ARG A 1 125 ? 2.483 12.535 -15.062 1.00 84.88 125 ARG A C 1
ATOM 973 O O . ARG A 1 125 ? 1.646 12.502 -15.961 1.00 84.88 125 ARG A O 1
ATOM 980 N N . GLY A 1 126 ? 2.639 11.526 -14.207 1.00 84.69 126 GLY A N 1
ATOM 981 C CA . GLY A 1 126 ? 1.733 10.388 -14.135 1.00 84.69 126 GLY A CA 1
ATOM 982 C C . GLY A 1 126 ? 0.358 10.784 -13.600 1.00 84.69 126 GLY A C 1
ATOM 983 O O . GLY A 1 126 ? 0.127 11.910 -13.158 1.00 84.69 126 GLY A O 1
ATOM 984 N N . ARG A 1 127 ? -0.576 9.830 -13.602 1.00 85.56 127 ARG A N 1
ATOM 985 C CA . ARG A 1 127 ? -1.903 10.045 -13.021 1.00 85.56 127 ARG A CA 1
ATOM 986 C C . ARG A 1 127 ? -1.785 10.278 -11.514 1.00 85.56 127 ARG A C 1
ATOM 988 O O . ARG A 1 127 ? -1.110 9.501 -10.832 1.00 85.56 127 ARG A O 1
ATOM 995 N N . LEU A 1 128 ? -2.492 11.293 -11.021 1.00 85.06 128 LEU A N 1
ATOM 996 C CA . LEU A 1 128 ? -2.603 11.598 -9.595 1.00 85.06 128 LEU A CA 1
ATOM 997 C C . LEU A 1 128 ? -3.289 10.464 -8.823 1.00 85.06 128 LEU A C 1
ATOM 999 O O . LEU A 1 128 ? -4.084 9.695 -9.380 1.00 85.06 128 LEU A O 1
ATOM 1003 N N . VAL A 1 129 ? -2.977 10.365 -7.531 1.00 85.69 129 VAL A N 1
ATOM 1004 C CA . VAL A 1 129 ? -3.698 9.482 -6.613 1.00 85.69 129 VAL A CA 1
ATOM 1005 C C . VAL A 1 129 ? -4.979 10.187 -6.195 1.00 85.69 129 VAL A C 1
ATOM 1007 O O . VAL A 1 129 ? -4.941 11.265 -5.621 1.00 85.69 129 VAL A O 1
ATOM 1010 N N . LEU A 1 130 ? -6.113 9.580 -6.522 1.00 85.44 130 LEU A N 1
ATOM 1011 C CA . LEU A 1 130 ? -7.427 10.176 -6.346 1.00 85.44 130 LEU A CA 1
ATOM 1012 C C . LEU A 1 130 ? -8.249 9.316 -5.392 1.00 85.44 130 LEU A C 1
ATOM 1014 O O . LEU A 1 130 ? -8.384 8.111 -5.619 1.00 85.44 130 LEU A O 1
ATOM 1018 N N . TYR A 1 131 ? -8.807 9.945 -4.362 1.00 84.06 131 TYR A N 1
ATOM 1019 C CA . TYR A 1 131 ? -9.670 9.310 -3.374 1.00 84.06 131 TYR A CA 1
ATOM 1020 C C . TYR A 1 131 ? -11.081 9.892 -3.428 1.00 84.06 131 TYR A C 1
ATOM 1022 O O . TYR A 1 131 ? -11.268 11.098 -3.601 1.00 84.06 131 TYR A O 1
ATOM 1030 N N . VAL A 1 132 ? -12.071 9.022 -3.248 1.00 85.12 132 VAL A N 1
ATOM 1031 C CA . VAL A 1 132 ? -13.464 9.404 -3.010 1.00 85.12 132 VAL A CA 1
ATOM 1032 C C . VAL A 1 132 ? -13.764 9.045 -1.564 1.00 85.12 132 VAL A C 1
ATOM 1034 O O . VAL A 1 132 ? -13.639 7.878 -1.193 1.00 85.12 132 VAL A O 1
ATOM 1037 N N . ASN A 1 133 ? -14.104 10.044 -0.750 1.00 83.31 133 ASN A N 1
ATOM 1038 C CA . ASN A 1 133 ? -14.467 9.795 0.640 1.00 83.31 133 ASN A CA 1
ATOM 1039 C C . ASN A 1 133 ? -15.906 9.279 0.698 1.00 83.31 133 ASN A C 1
ATOM 1041 O O . ASN A 1 133 ? -16.751 9.724 -0.075 1.00 83.31 133 ASN A O 1
ATOM 1045 N N . SER A 1 134 ? -16.182 8.368 1.621 1.00 83.75 134 SER A N 1
ATOM 1046 C CA . SER A 1 134 ? -17.516 7.816 1.852 1.00 83.75 134 SER A CA 1
ATOM 1047 C C . SER A 1 134 ? -17.632 7.379 3.306 1.00 83.75 134 SER A C 1
ATOM 1049 O O . SER A 1 134 ? -16.631 7.085 3.961 1.00 83.75 134 SER A O 1
ATOM 1051 N N . GLU A 1 135 ? -18.863 7.291 3.799 1.00 86.19 135 GLU A N 1
ATOM 1052 C CA . GLU A 1 135 ? -19.149 6.659 5.083 1.00 86.19 135 GLU A CA 1
ATOM 1053 C C . GLU A 1 135 ? -18.801 5.165 5.054 1.00 86.19 135 GLU A C 1
ATOM 1055 O O . GLU A 1 135 ? -18.830 4.521 3.995 1.00 86.19 135 GLU A O 1
ATOM 1060 N N . ILE A 1 136 ? -18.480 4.617 6.229 1.00 88.12 136 ILE A N 1
ATOM 1061 C CA . ILE A 1 136 ? -17.976 3.247 6.384 1.00 88.12 136 ILE A CA 1
ATOM 1062 C C . ILE A 1 136 ? -18.969 2.194 5.876 1.00 88.12 136 ILE A C 1
ATOM 1064 O O . ILE A 1 136 ? -18.567 1.234 5.218 1.00 88.12 136 ILE A O 1
ATOM 1068 N N . ASP A 1 137 ? -20.268 2.420 6.067 1.00 88.75 137 ASP A N 1
ATOM 1069 C CA . ASP A 1 137 ? -21.317 1.525 5.576 1.00 88.75 137 ASP A CA 1
ATOM 1070 C C . ASP A 1 137 ? -21.370 1.497 4.045 1.00 88.75 137 ASP A C 1
ATOM 1072 O O . ASP A 1 137 ? -21.555 0.439 3.435 1.00 88.75 137 ASP A O 1
ATOM 1076 N N . GLY A 1 138 ? -21.134 2.645 3.402 1.00 86.19 138 GLY A N 1
ATOM 1077 C CA . GLY A 1 138 ? -21.000 2.741 1.951 1.00 86.19 138 GLY A CA 1
ATOM 1078 C C . GLY A 1 138 ? -19.826 1.909 1.429 1.00 86.19 138 GLY A C 1
ATOM 1079 O O . GLY A 1 138 ? -19.988 1.166 0.452 1.00 86.19 138 GLY A O 1
ATOM 1080 N N . LEU A 1 139 ? -18.676 1.963 2.119 1.00 88.12 139 LEU A N 1
ATOM 1081 C CA . LEU A 1 139 ? -17.505 1.132 1.810 1.00 88.12 139 LEU A CA 1
ATOM 1082 C C . LEU A 1 139 ? -17.825 -0.358 1.969 1.00 88.12 139 LEU A C 1
ATOM 1084 O O . LEU A 1 139 ? -17.614 -1.122 1.026 1.00 88.12 139 LEU A O 1
ATOM 1088 N N . LYS A 1 140 ? -18.376 -0.773 3.117 1.00 91.19 140 LYS A N 1
ATOM 1089 C CA . LYS A 1 140 ? -18.745 -2.175 3.385 1.00 91.19 140 LYS A CA 1
ATOM 1090 C C . LYS A 1 140 ? -19.673 -2.726 2.310 1.00 91.19 140 LYS A C 1
ATOM 1092 O O . LYS A 1 140 ? -19.429 -3.797 1.756 1.00 91.19 140 LYS A O 1
ATOM 1097 N N . GLN A 1 141 ? -20.710 -1.974 1.943 1.00 90.06 141 GLN A N 1
ATOM 1098 C CA . GLN A 1 141 ? -21.638 -2.396 0.897 1.00 90.06 141 GLN A CA 1
ATOM 1099 C C . GLN A 1 141 ? -20.958 -2.518 -0.474 1.00 90.06 141 GLN A C 1
ATOM 1101 O O . GLN A 1 141 ? -21.293 -3.422 -1.240 1.00 90.06 141 GLN A O 1
ATOM 1106 N N . ALA A 1 142 ? -20.014 -1.630 -0.802 1.00 89.81 142 ALA A N 1
ATOM 1107 C CA . ALA A 1 142 ? -19.247 -1.723 -2.041 1.00 89.81 142 ALA A CA 1
ATOM 1108 C C . ALA A 1 142 ? -18.371 -2.983 -2.077 1.00 89.81 142 ALA A C 1
ATOM 1110 O O . ALA A 1 142 ? -18.342 -3.669 -3.098 1.00 89.81 142 ALA A O 1
ATOM 1111 N N . ILE A 1 143 ? -17.737 -3.336 -0.956 1.00 91.50 143 ILE A N 1
ATOM 1112 C CA . ILE A 1 143 ? -16.957 -4.573 -0.816 1.00 91.50 143 ILE A CA 1
ATOM 1113 C C . ILE A 1 143 ? -17.859 -5.787 -1.008 1.00 91.50 143 ILE A C 1
ATOM 1115 O O . ILE A 1 143 ? -17.571 -6.630 -1.852 1.00 91.50 143 ILE A O 1
ATOM 1119 N N . VAL A 1 144 ? -18.988 -5.849 -0.295 1.00 91.25 144 VAL A N 1
ATOM 1120 C CA . VAL A 1 144 ? -19.947 -6.958 -0.411 1.00 91.25 144 VAL A CA 1
ATOM 1121 C C . VAL A 1 144 ? -20.409 -7.137 -1.858 1.00 91.25 144 VAL A C 1
ATOM 1123 O O . VAL A 1 144 ? -20.519 -8.268 -2.326 1.00 91.25 144 VAL A O 1
ATOM 1126 N N . ARG A 1 145 ? -20.650 -6.043 -2.595 1.00 90.56 145 ARG A N 1
ATOM 1127 C CA . ARG A 1 145 ? -20.996 -6.108 -4.024 1.00 90.56 145 ARG A CA 1
ATOM 1128 C C . ARG A 1 145 ? -19.859 -6.669 -4.877 1.00 90.56 145 ARG A C 1
ATOM 1130 O O . ARG A 1 145 ? -20.130 -7.547 -5.689 1.00 90.56 145 ARG A O 1
ATOM 1137 N N . SER A 1 146 ? -18.624 -6.199 -4.693 1.00 91.00 146 SER A N 1
ATOM 1138 C CA . SER A 1 146 ? -17.457 -6.725 -5.420 1.00 91.00 146 SER A CA 1
ATOM 1139 C C . SER A 1 146 ? -17.274 -8.219 -5.173 1.00 91.00 146 SER A C 1
ATOM 1141 O O . SER A 1 146 ? -17.188 -8.992 -6.123 1.00 91.00 146 SER A O 1
ATOM 1143 N N . ILE A 1 147 ? -17.318 -8.641 -3.909 1.00 91.25 147 ILE A N 1
ATOM 1144 C CA . ILE A 1 147 ? -17.144 -10.044 -3.529 1.00 91.25 147 ILE A CA 1
ATOM 1145 C C . ILE A 1 147 ? -18.266 -10.914 -4.114 1.00 91.25 147 ILE A C 1
ATOM 1147 O O . ILE A 1 147 ? -17.986 -11.949 -4.709 1.00 91.25 147 ILE A O 1
ATOM 1151 N N . LYS A 1 148 ? -19.530 -10.467 -4.050 1.00 89.50 148 LYS A N 1
ATOM 1152 C CA . LYS A 1 148 ? -20.662 -11.161 -4.698 1.00 89.50 148 LYS A CA 1
ATOM 1153 C C . LYS A 1 148 ? -20.537 -11.247 -6.221 1.00 89.50 148 LYS A C 1
ATOM 1155 O O . LYS A 1 148 ? -21.133 -12.135 -6.820 1.00 89.50 148 LYS A O 1
ATOM 1160 N N . ALA A 1 149 ? -19.785 -10.343 -6.842 1.00 90.06 149 ALA A N 1
ATOM 1161 C CA . ALA A 1 149 ? -19.465 -10.379 -8.266 1.00 90.06 149 ALA A CA 1
ATOM 1162 C C . ALA A 1 149 ? -18.215 -11.228 -8.586 1.00 90.06 149 ALA A C 1
ATOM 1164 O O . ALA A 1 149 ? -17.732 -11.187 -9.717 1.00 90.06 149 ALA A O 1
ATOM 1165 N N . GLY A 1 150 ? -17.665 -11.962 -7.610 1.00 89.25 150 GLY A N 1
ATOM 1166 C CA . GLY A 1 150 ? -16.441 -12.752 -7.768 1.00 89.25 150 GLY A CA 1
ATOM 1167 C C . GLY A 1 150 ? -15.175 -11.901 -7.904 1.00 89.25 150 GLY A C 1
ATOM 1168 O O . GLY A 1 150 ? -14.158 -12.384 -8.396 1.00 89.25 150 GLY A O 1
ATOM 1169 N N . GLN A 1 151 ? -15.227 -10.622 -7.513 1.00 89.81 151 GLN A N 1
ATOM 1170 C CA . GLN A 1 151 ? -14.102 -9.697 -7.611 1.00 89.81 151 GLN A CA 1
ATOM 1171 C C . GLN A 1 151 ? -13.478 -9.464 -6.230 1.00 89.81 151 GLN A C 1
ATOM 1173 O O . GLN A 1 151 ? -14.134 -8.887 -5.357 1.00 89.81 151 GLN A O 1
ATOM 1178 N N . PRO A 1 152 ? -12.211 -9.862 -6.018 1.00 91.56 152 PRO A N 1
ATOM 1179 C CA . PRO A 1 152 ? -11.512 -9.556 -4.780 1.00 91.56 152 PRO A CA 1
ATOM 1180 C C . PRO A 1 152 ? -11.266 -8.047 -4.651 1.00 91.56 152 PRO A C 1
ATOM 1182 O O . PRO A 1 152 ? -11.168 -7.324 -5.646 1.00 91.56 152 PRO A O 1
ATOM 1185 N N . VAL A 1 153 ? -11.149 -7.563 -3.415 1.00 93.00 153 VAL A N 1
ATOM 1186 C CA . VAL A 1 153 ? -11.051 -6.129 -3.114 1.00 93.00 153 VAL A CA 1
ATOM 1187 C C . VAL A 1 153 ? -9.713 -5.812 -2.473 1.00 93.00 153 VAL A C 1
ATOM 1189 O O . VAL A 1 153 ? -9.425 -6.255 -1.367 1.00 93.00 153 VAL A O 1
ATOM 1192 N N . PHE A 1 154 ? -8.906 -4.994 -3.143 1.00 94.06 154 PHE A N 1
ATOM 1193 C CA . PHE A 1 154 ? -7.713 -4.419 -2.529 1.00 94.06 154 PHE A CA 1
ATOM 1194 C C . PHE A 1 154 ? -8.125 -3.403 -1.459 1.00 94.06 154 PHE A C 1
ATOM 1196 O O . PHE A 1 154 ? -8.974 -2.544 -1.720 1.00 94.06 154 PHE A O 1
ATOM 1203 N N . PHE A 1 155 ? -7.503 -3.465 -0.286 1.00 94.44 155 PHE A N 1
ATOM 1204 C CA . PHE A 1 155 ? -7.753 -2.531 0.805 1.00 94.44 155 PHE A CA 1
ATOM 1205 C C . PHE A 1 155 ? -6.462 -2.127 1.518 1.00 94.44 155 PHE A C 1
ATOM 1207 O O . PHE A 1 155 ? -5.509 -2.900 1.583 1.00 94.44 155 PHE A O 1
ATOM 1214 N N . GLY A 1 156 ? -6.440 -0.897 2.026 1.00 92.62 156 GLY A N 1
ATOM 1215 C CA . GLY A 1 156 ? -5.359 -0.331 2.825 1.00 92.62 156 GLY A CA 1
ATOM 1216 C C . GLY A 1 156 ? -5.813 -0.115 4.265 1.00 92.62 156 GLY A C 1
ATOM 1217 O O . GLY A 1 156 ? -6.907 0.410 4.500 1.00 92.62 156 GLY A O 1
ATOM 1218 N N . TYR A 1 157 ? -4.977 -0.516 5.216 1.00 91.88 157 TYR A N 1
ATOM 1219 C CA . TYR A 1 157 ? -5.305 -0.563 6.638 1.00 91.88 157 TYR A CA 1
ATOM 1220 C C . TYR A 1 157 ? -4.081 -0.259 7.511 1.00 91.88 157 TYR A C 1
ATOM 1222 O O . TYR A 1 157 ? -2.956 -0.172 7.006 1.00 91.88 157 TYR A O 1
ATOM 1230 N N . ASP A 1 158 ? -4.311 -0.066 8.808 1.00 93.75 158 ASP A N 1
ATOM 1231 C CA . ASP A 1 158 ? -3.239 0.017 9.800 1.00 93.75 158 ASP A CA 1
ATOM 1232 C C . ASP A 1 158 ? -2.926 -1.358 10.393 1.00 93.75 158 ASP A C 1
ATOM 1234 O O . ASP A 1 158 ? -3.816 -2.025 10.923 1.00 93.75 158 ASP A O 1
ATOM 1238 N N . VAL A 1 159 ? -1.674 -1.799 10.279 1.00 86.88 159 VAL A N 1
ATOM 1239 C CA . VAL A 1 159 ? -1.243 -3.118 10.748 1.00 86.88 159 VAL A CA 1
ATOM 1240 C C . VAL A 1 159 ? -1.386 -3.225 12.256 1.00 86.88 159 VAL A C 1
ATOM 1242 O O . VAL A 1 159 ? -0.824 -2.451 13.023 1.00 86.88 159 VAL A O 1
ATOM 1245 N N . GLY A 1 160 ? -2.082 -4.272 12.668 1.00 83.94 160 GLY A N 1
ATOM 1246 C CA . GLY A 1 160 ? -2.261 -4.667 14.049 1.00 83.94 160 GLY A CA 1
ATOM 1247 C C . GLY A 1 160 ? -3.091 -5.939 14.096 1.00 83.94 160 GLY A C 1
ATOM 1248 O O . GLY A 1 160 ? -3.409 -6.530 13.060 1.00 83.94 160 GLY A O 1
ATOM 1249 N N . THR A 1 161 ? -3.452 -6.350 15.300 1.00 82.94 161 THR A N 1
ATOM 1250 C CA . THR A 1 161 ? -4.372 -7.463 15.506 1.00 82.94 161 THR A CA 1
ATOM 1251 C C . THR A 1 161 ? -5.717 -7.160 14.870 1.00 82.94 161 THR A C 1
ATOM 1253 O O . THR A 1 161 ? -6.304 -6.131 15.185 1.00 82.94 161 THR A O 1
ATOM 1256 N N . MET A 1 162 ? -6.202 -8.044 13.994 1.00 85.56 162 MET A N 1
ATOM 1257 C CA . MET A 1 162 ? -7.420 -7.838 13.196 1.00 85.56 162 MET A CA 1
ATOM 1258 C C . MET A 1 162 ? -8.732 -8.074 13.968 1.00 85.56 162 MET A C 1
ATOM 1260 O O . MET A 1 162 ? -9.783 -8.309 13.369 1.00 85.56 162 MET A O 1
ATOM 1264 N N . ASP A 1 163 ? -8.681 -7.976 15.294 1.00 90.25 163 ASP A N 1
ATOM 1265 C CA . ASP A 1 163 ? -9.839 -7.876 16.170 1.00 90.25 163 ASP A CA 1
ATOM 1266 C C . ASP A 1 163 ? -9.543 -6.877 17.299 1.00 90.25 163 ASP A C 1
ATOM 1268 O O . ASP A 1 163 ? -8.458 -6.878 17.878 1.00 90.25 163 ASP A O 1
ATOM 1272 N N . VAL A 1 164 ? -10.496 -5.988 17.590 1.00 90.25 164 VAL A N 1
ATOM 1273 C CA . VAL A 1 164 ? -10.362 -4.976 18.655 1.00 90.25 164 VAL A CA 1
ATOM 1274 C C . VAL A 1 164 ? -10.467 -5.585 20.046 1.00 90.25 164 VAL A C 1
ATOM 1276 O O . VAL A 1 164 ? -9.933 -5.015 20.992 1.00 90.25 164 VAL A O 1
ATOM 1279 N N . ASP A 1 165 ? -11.142 -6.728 20.149 1.00 88.81 165 ASP A N 1
ATOM 1280 C CA . ASP A 1 165 ? -11.444 -7.395 21.413 1.00 88.81 165 ASP A CA 1
ATOM 1281 C C . ASP A 1 165 ? -10.435 -8.522 21.729 1.00 88.81 165 ASP A C 1
ATOM 1283 O O . ASP A 1 165 ? -10.619 -9.261 22.691 1.00 88.81 165 ASP A O 1
ATOM 1287 N N . ASP A 1 166 ? -9.355 -8.662 20.946 1.00 87.75 166 ASP A N 1
ATOM 1288 C CA . ASP A 1 166 ? -8.369 -9.745 21.127 1.00 87.75 166 ASP A CA 1
ATOM 1289 C C . ASP A 1 166 ? -7.530 -9.577 22.411 1.00 87.75 166 ASP A C 1
ATOM 1291 O O . ASP A 1 166 ? -6.997 -10.542 22.958 1.00 87.75 166 ASP A O 1
ATOM 1295 N N . PHE A 1 167 ? -7.417 -8.340 22.916 1.00 87.19 167 PHE A N 1
ATOM 1296 C CA . PHE A 1 167 ? -6.673 -8.012 24.133 1.00 87.19 167 PHE A CA 1
ATOM 1297 C C . PHE A 1 167 ? -7.461 -7.092 25.071 1.00 87.19 167 PHE A C 1
ATOM 1299 O O . PHE A 1 167 ? -7.831 -5.973 24.718 1.00 87.19 167 PHE A O 1
ATOM 1306 N N . GLU A 1 168 ? -7.598 -7.503 26.331 1.00 89.50 168 GLU A N 1
ATOM 1307 C CA . GLU A 1 168 ? -8.289 -6.747 27.386 1.00 89.50 168 GLU A CA 1
ATOM 1308 C C . GLU A 1 168 ? -7.355 -5.745 28.102 1.00 89.50 168 GLU A C 1
ATOM 1310 O O . GLU A 1 168 ? -7.190 -5.765 29.325 1.00 89.50 168 GLU A O 1
ATOM 1315 N N . TYR A 1 169 ? -6.699 -4.853 27.349 1.00 89.19 169 TYR A N 1
ATOM 1316 C CA . TYR A 1 169 ? -5.694 -3.926 27.899 1.00 89.19 169 TYR A CA 1
ATOM 1317 C C . TYR A 1 169 ? -6.234 -2.992 28.988 1.00 89.19 169 TYR A C 1
ATOM 1319 O O . TYR A 1 169 ? -5.548 -2.742 29.981 1.00 89.19 169 TYR A O 1
ATOM 1327 N N . GLU A 1 170 ? -7.454 -2.479 28.816 1.00 91.69 170 GLU A N 1
ATOM 1328 C CA . GLU A 1 170 ? -8.093 -1.597 29.798 1.00 91.69 170 GLU A CA 1
ATOM 1329 C C . GLU A 1 170 ? -8.245 -2.285 31.156 1.00 91.69 170 GLU A C 1
ATOM 1331 O O . GLU A 1 170 ? -7.923 -1.695 32.187 1.00 91.69 170 GLU A O 1
ATOM 1336 N N . GLN A 1 171 ? -8.655 -3.558 31.155 1.00 92.38 171 GLN A N 1
ATOM 1337 C CA . GLN A 1 171 ? -8.816 -4.349 32.371 1.00 92.38 171 GLN A CA 1
ATOM 1338 C C . GLN A 1 171 ? -7.469 -4.749 32.973 1.00 92.38 171 GLN A C 1
ATOM 1340 O O . GLN A 1 171 ? -7.283 -4.645 34.185 1.00 92.38 171 GLN A O 1
ATOM 1345 N N . ALA A 1 172 ? -6.516 -5.172 32.140 1.00 94.75 172 ALA A N 1
ATOM 1346 C CA . ALA A 1 172 ? -5.199 -5.611 32.592 1.00 94.75 172 ALA A CA 1
ATOM 1347 C C . ALA A 1 172 ? -4.406 -4.494 33.290 1.00 94.75 172 ALA A C 1
ATOM 1349 O O . ALA A 1 172 ? -3.702 -4.753 34.266 1.00 94.75 172 ALA A O 1
ATOM 1350 N N . PHE A 1 173 ? -4.522 -3.257 32.802 1.00 95.50 173 PHE A N 1
ATOM 1351 C CA . PHE A 1 173 ? -3.739 -2.122 33.298 1.00 95.50 173 PHE A CA 1
ATOM 1352 C C . PHE A 1 173 ? -4.560 -1.074 34.053 1.00 95.50 173 PHE A C 1
ATOM 1354 O O . PHE A 1 173 ? -3.982 -0.108 34.549 1.00 95.50 173 PHE A O 1
ATOM 1361 N N . ASN A 1 174 ? -5.878 -1.265 34.177 1.00 94.75 174 ASN A N 1
ATOM 1362 C CA . ASN A 1 174 ? -6.802 -0.311 34.792 1.00 94.75 174 ASN A CA 1
ATOM 1363 C C . ASN A 1 174 ? -6.685 1.097 34.169 1.00 94.75 174 ASN A C 1
ATOM 1365 O O . ASN A 1 174 ? -6.504 2.100 34.865 1.00 94.75 174 ASN A O 1
ATOM 1369 N N . ILE A 1 175 ? -6.742 1.150 32.836 1.00 94.75 175 ILE A N 1
ATOM 1370 C CA . ILE A 1 175 ? -6.668 2.373 32.020 1.00 94.75 175 ILE A CA 1
ATOM 1371 C C . ILE A 1 175 ? -7.885 2.477 31.094 1.00 94.75 175 ILE A C 1
ATOM 1373 O O . ILE A 1 175 ? -8.608 1.504 30.916 1.00 94.75 175 ILE A O 1
ATOM 1377 N N . THR A 1 176 ? -8.081 3.638 30.462 1.00 90.94 176 THR A N 1
ATOM 1378 C CA . THR A 1 176 ? -9.118 3.835 29.436 1.00 90.94 176 THR A CA 1
ATOM 1379 C C . THR A 1 176 ? -8.496 4.272 28.111 1.00 90.94 176 THR A C 1
ATOM 1381 O O . THR A 1 176 ? -7.761 5.260 28.049 1.00 90.94 176 THR A O 1
ATOM 1384 N N . LEU A 1 177 ? -8.817 3.552 27.042 1.00 89.44 177 LEU A N 1
ATOM 1385 C CA . LEU A 1 177 ? -8.440 3.795 25.659 1.00 89.44 177 LEU A CA 1
ATOM 1386 C C . LEU A 1 177 ? -9.711 4.156 24.877 1.00 89.44 177 LEU A C 1
ATOM 1388 O O . LEU A 1 177 ? -10.574 3.323 24.644 1.00 89.44 177 LEU A O 1
ATOM 1392 N N . GLY A 1 178 ? -9.843 5.415 24.456 1.00 86.88 178 GLY A N 1
ATOM 1393 C CA . GLY A 1 178 ? -11.111 5.908 23.892 1.00 86.88 178 GLY A CA 1
ATOM 1394 C C . GLY A 1 178 ? -10.975 6.839 22.696 1.00 86.88 178 GLY A C 1
ATOM 1395 O O . GLY A 1 178 ? -11.918 7.558 22.371 1.00 86.88 178 GLY A O 1
ATOM 1396 N N . LEU A 1 179 ? -9.805 6.887 22.052 1.00 92.00 179 LEU A N 1
ATOM 1397 C CA . LEU A 1 179 ? -9.637 7.742 20.879 1.00 92.00 179 LEU A CA 1
ATOM 1398 C C . LEU A 1 179 ? -10.573 7.282 19.757 1.00 92.00 179 LEU A C 1
ATOM 1400 O O . LEU A 1 179 ? -10.694 6.095 19.468 1.00 92.00 179 LEU A O 1
ATOM 1404 N N . THR A 1 180 ? -11.207 8.231 19.082 1.00 92.88 180 THR A N 1
ATOM 1405 C CA . THR A 1 180 ? -11.940 7.970 17.838 1.00 92.88 180 THR A CA 1
ATOM 1406 C C . THR A 1 180 ? -10.971 7.772 16.671 1.00 92.88 180 THR A C 1
ATOM 1408 O O . THR A 1 180 ? -9.815 8.203 16.721 1.00 92.88 180 THR A O 1
ATOM 1411 N N . LYS A 1 181 ? -11.444 7.176 15.570 1.00 92.50 181 LYS A N 1
ATOM 1412 C CA . LYS A 1 181 ? -10.655 7.018 14.336 1.00 92.50 181 LYS A CA 1
ATOM 1413 C C . LYS A 1 181 ? -10.089 8.346 13.819 1.00 92.50 181 LYS A C 1
ATOM 1415 O O . LYS A 1 181 ? -8.913 8.415 13.473 1.00 92.50 181 LYS A O 1
ATOM 1420 N N . THR A 1 182 ? -10.897 9.408 13.831 1.00 90.75 182 THR A N 1
ATOM 1421 C CA . THR A 1 182 ? -10.472 10.760 13.437 1.00 90.75 182 THR A CA 1
ATOM 1422 C C . THR A 1 182 ? -9.378 11.296 14.351 1.00 90.75 182 THR A C 1
ATOM 1424 O O . THR A 1 182 ? -8.366 11.788 13.861 1.00 90.75 182 THR A O 1
ATOM 1427 N N . GLN A 1 183 ? -9.545 11.164 15.671 1.00 92.25 183 GLN A N 1
ATOM 1428 C CA . GLN A 1 183 ? -8.527 11.605 16.623 1.00 92.25 183 GLN A CA 1
ATOM 1429 C C . GLN A 1 183 ? -7.221 10.835 16.434 1.00 92.25 183 GLN A C 1
ATOM 1431 O O . GLN A 1 183 ? -6.169 11.462 16.436 1.00 92.25 183 GLN A O 1
ATOM 1436 N N . ARG A 1 184 ? -7.268 9.513 16.207 1.00 94.75 184 ARG A N 1
ATOM 1437 C CA . ARG A 1 184 ? -6.059 8.716 15.940 1.00 94.75 184 ARG A CA 1
ATOM 1438 C C . ARG A 1 184 ? -5.323 9.165 14.678 1.00 94.75 184 ARG A C 1
ATOM 1440 O O . ARG A 1 184 ? -4.100 9.247 14.703 1.00 94.75 184 ARG A O 1
ATOM 1447 N N . LEU A 1 185 ? -6.051 9.496 13.609 1.00 90.06 185 LEU A N 1
ATOM 1448 C CA . LEU A 1 185 ? -5.457 10.057 12.391 1.00 90.06 185 LEU A CA 1
ATOM 1449 C C . LEU A 1 185 ? -4.804 11.423 12.654 1.00 90.06 185 LEU A C 1
ATOM 1451 O O . LEU A 1 185 ? -3.683 11.666 12.226 1.00 90.06 185 LEU A O 1
ATOM 1455 N N . GLN A 1 186 ? -5.486 12.313 13.379 1.00 90.88 186 GLN A N 1
ATOM 1456 C CA . GLN A 1 186 ? -4.992 13.667 13.667 1.00 90.88 186 GLN A CA 1
ATOM 1457 C C . GLN A 1 186 ? -3.778 13.682 14.601 1.00 90.88 186 GLN A C 1
ATOM 1459 O O . GLN A 1 186 ? -2.948 14.584 14.516 1.00 90.88 186 GLN A O 1
ATOM 1464 N N . THR A 1 187 ? -3.672 12.700 15.496 1.00 93.25 187 THR A N 1
ATOM 1465 C CA . THR A 1 187 ? -2.564 12.578 16.452 1.00 93.25 187 THR A CA 1
ATOM 1466 C C . THR A 1 187 ? -1.450 11.649 15.970 1.00 93.25 187 THR A C 1
ATOM 1468 O O . THR A 1 187 ? -0.537 11.362 16.742 1.00 93.25 187 THR A O 1
ATOM 1471 N N . ASN A 1 188 ? -1.501 11.183 14.714 1.00 90.31 188 ASN A N 1
ATOM 1472 C CA . ASN A 1 188 ? -0.574 10.199 14.138 1.00 90.31 188 ASN A CA 1
ATOM 1473 C C . ASN A 1 188 ? -0.474 8.887 14.942 1.00 90.31 188 ASN A C 1
ATOM 1475 O O . ASN A 1 188 ? 0.527 8.181 14.860 1.00 90.31 188 ASN A O 1
ATOM 1479 N N . GLN A 1 189 ? -1.504 8.556 15.723 1.00 91.31 189 GLN A N 1
ATOM 1480 C CA . GLN A 1 189 ? -1.606 7.279 16.434 1.00 91.31 189 GLN A CA 1
ATOM 1481 C C . GLN A 1 189 ? -2.046 6.140 15.512 1.00 91.31 189 GLN A C 1
ATOM 1483 O O . GLN A 1 189 ? -1.924 4.980 15.882 1.00 91.31 189 GLN A O 1
ATOM 1488 N N . SER A 1 190 ? -2.594 6.457 14.337 1.00 92.88 190 SER A N 1
ATOM 1489 C CA . SER A 1 190 ? -2.951 5.457 13.336 1.00 92.88 190 SER A CA 1
ATOM 1490 C C . SER A 1 190 ? -2.840 6.031 11.930 1.00 92.88 190 SER A C 1
ATOM 1492 O O . SER A 1 190 ? -3.091 7.222 11.723 1.00 92.88 190 SER A O 1
ATOM 1494 N N . ALA A 1 191 ? -2.451 5.195 10.970 1.00 91.25 191 ALA A N 1
ATOM 1495 C CA . ALA A 1 191 ? -2.305 5.554 9.562 1.00 91.25 191 ALA A CA 1
ATOM 1496 C C . ALA A 1 191 ? -2.437 4.316 8.664 1.00 91.25 191 ALA A C 1
ATOM 1498 O O . ALA A 1 191 ? -2.304 3.186 9.114 1.00 91.25 191 ALA A O 1
ATOM 1499 N N . MET A 1 192 ? -2.645 4.509 7.359 1.00 91.00 192 MET A N 1
ATOM 1500 C CA . MET A 1 192 ? -2.553 3.396 6.411 1.00 91.00 192 MET A CA 1
ATOM 1501 C C . MET A 1 192 ? -1.087 2.964 6.268 1.00 91.00 192 MET A C 1
ATOM 1503 O O . MET A 1 192 ? -0.292 3.673 5.650 1.00 91.00 192 MET A O 1
ATOM 1507 N N . THR A 1 193 ? -0.741 1.803 6.818 1.00 90.44 193 THR A N 1
ATOM 1508 C CA . THR A 1 193 ? 0.636 1.285 6.868 1.00 90.44 193 THR A CA 1
ATOM 1509 C C . THR A 1 193 ? 0.844 0.063 5.977 1.00 90.44 193 THR A C 1
ATOM 1511 O O . THR A 1 193 ? 1.968 -0.192 5.538 1.00 90.44 193 THR A O 1
ATOM 1514 N N . HIS A 1 194 ? -0.224 -0.664 5.640 1.00 89.31 194 HIS A N 1
ATOM 1515 C CA . HIS A 1 194 ? -0.149 -1.839 4.775 1.00 89.31 194 HIS A CA 1
ATOM 1516 C C . HIS A 1 194 ? -1.376 -1.989 3.880 1.00 89.31 194 HIS A C 1
ATOM 1518 O O . HIS A 1 194 ? -2.386 -1.299 4.042 1.00 89.31 194 HIS A O 1
ATOM 1524 N N . ALA A 1 195 ? -1.272 -2.882 2.898 1.00 89.06 195 ALA A N 1
ATOM 1525 C CA . ALA A 1 195 ? -2.366 -3.193 2.001 1.00 89.06 195 ALA A CA 1
ATOM 1526 C C . ALA A 1 195 ? -2.461 -4.691 1.721 1.00 89.06 195 ALA A C 1
ATOM 1528 O O . ALA A 1 195 ? -1.452 -5.365 1.533 1.00 89.06 195 ALA A O 1
ATOM 1529 N N . MET A 1 196 ? -3.691 -5.186 1.661 1.00 90.38 196 MET A N 1
ATOM 1530 C CA . MET A 1 196 ? -4.033 -6.591 1.458 1.00 90.38 196 MET A CA 1
ATOM 1531 C C . MET A 1 196 ? -5.215 -6.717 0.493 1.00 90.38 196 MET A C 1
ATOM 1533 O O . MET A 1 196 ? -5.689 -5.737 -0.089 1.00 90.38 196 MET A O 1
ATOM 1537 N N . VAL A 1 197 ? -5.681 -7.949 0.294 1.00 91.31 197 VAL A N 1
ATOM 1538 C CA . VAL A 1 197 ? -6.814 -8.271 -0.569 1.00 91.31 197 VAL A CA 1
ATOM 1539 C C . VAL A 1 197 ? -7.877 -9.012 0.237 1.00 91.31 197 VAL A C 1
ATOM 1541 O O . VAL A 1 197 ? -7.606 -10.066 0.802 1.00 91.31 197 VAL A O 1
ATOM 1544 N N . ILE A 1 198 ? -9.097 -8.478 0.256 1.00 91.12 198 ILE A N 1
ATOM 1545 C CA . ILE A 1 198 ? -10.290 -9.165 0.753 1.00 91.12 198 ILE A CA 1
ATOM 1546 C C . ILE A 1 198 ? -10.769 -10.108 -0.347 1.00 91.12 198 ILE A C 1
ATOM 1548 O O . ILE A 1 198 ? -11.003 -9.686 -1.483 1.00 91.12 198 ILE A O 1
ATOM 1552 N N . SER A 1 199 ? -10.943 -11.379 -0.009 1.00 86.44 199 SER A N 1
ATOM 1553 C CA . SER A 1 199 ? -11.525 -12.393 -0.886 1.00 86.44 199 SER A CA 1
ATOM 1554 C C . SER A 1 199 ? -12.570 -13.200 -0.117 1.00 86.44 199 SER A C 1
ATOM 1556 O O . SER A 1 199 ? -12.491 -13.310 1.106 1.00 86.44 199 SER A O 1
ATOM 1558 N N . SER A 1 200 ? -13.580 -13.728 -0.813 1.00 70.50 200 SER A N 1
ATOM 1559 C CA . SER A 1 200 ? -14.462 -14.731 -0.216 1.00 70.50 200 SER A CA 1
ATOM 1560 C C . SER A 1 200 ? -13.728 -16.061 -0.148 1.00 70.50 200 SER A C 1
ATOM 1562 O O . SER A 1 200 ? -13.185 -16.512 -1.156 1.00 70.50 200 SER A O 1
ATOM 1564 N N . VAL A 1 201 ? -13.774 -16.714 1.010 1.00 56.31 201 VAL A N 1
ATOM 1565 C CA . VAL A 1 201 ? -13.422 -18.130 1.123 1.00 56.31 201 VAL A CA 1
ATOM 1566 C C . VAL A 1 201 ? -14.507 -18.921 0.391 1.00 56.31 201 VAL A C 1
ATOM 1568 O O . VAL A 1 201 ? -15.572 -19.190 0.944 1.00 56.31 201 VAL A O 1
ATOM 1571 N N . GLU A 1 202 ? -14.289 -19.243 -0.882 1.00 44.03 202 GLU A N 1
ATOM 1572 C CA . GLU A 1 202 ? -15.113 -20.239 -1.560 1.00 44.03 202 GLU A CA 1
ATOM 1573 C C . GLU A 1 202 ? -14.657 -21.608 -1.049 1.00 44.03 202 GLU A C 1
ATOM 1575 O O . GLU A 1 202 ? -13.612 -22.132 -1.427 1.00 44.03 202 GLU A O 1
ATOM 1580 N N . ASN A 1 203 ? -15.396 -22.135 -0.074 1.00 38.25 203 ASN A N 1
ATOM 1581 C CA . ASN A 1 203 ? -15.077 -23.393 0.585 1.00 38.25 203 ASN A CA 1
ATOM 1582 C C . ASN A 1 203 ? -15.337 -24.561 -0.387 1.00 38.25 203 ASN A C 1
ATOM 1584 O O . ASN A 1 203 ? -16.432 -25.121 -0.428 1.00 38.25 203 ASN A O 1
ATOM 1588 N N . ALA A 1 204 ? -14.329 -24.941 -1.169 1.00 36.09 204 ALA A N 1
ATOM 1589 C CA . ALA A 1 204 ? -14.251 -26.248 -1.811 1.00 36.09 204 ALA A CA 1
ATOM 1590 C C . ALA A 1 204 ? -13.365 -27.147 -0.935 1.00 36.09 204 ALA A C 1
ATOM 1592 O O . ALA A 1 204 ? -12.148 -27.160 -1.072 1.00 36.09 204 ALA A O 1
ATOM 1593 N N . TRP A 1 205 ? -14.007 -27.799 0.038 1.00 35.81 205 TRP A N 1
ATOM 1594 C CA . TRP A 1 205 ? -13.576 -28.975 0.802 1.00 35.81 205 TRP A CA 1
ATOM 1595 C C . TRP A 1 205 ? -12.142 -29.461 0.516 1.00 35.81 205 TRP A C 1
ATOM 1597 O O . TRP A 1 205 ? -11.889 -30.127 -0.487 1.00 35.81 205 TRP A O 1
ATOM 1607 N N . SER A 1 206 ? -11.219 -29.200 1.445 1.00 36.47 206 SER A N 1
ATOM 1608 C CA . SER A 1 206 ? -10.006 -30.009 1.598 1.00 36.47 206 SER A CA 1
ATOM 1609 C C . SER A 1 206 ? -9.786 -30.322 3.080 1.00 36.47 206 SER A C 1
ATOM 1611 O O . SER A 1 206 ? -9.839 -29.431 3.926 1.00 36.47 206 SER A O 1
ATOM 1613 N N . ASP A 1 207 ? -9.590 -31.607 3.382 1.00 38.94 207 ASP A N 1
ATOM 1614 C CA . ASP A 1 207 ? -9.523 -32.202 4.728 1.00 38.94 207 ASP A CA 1
ATOM 1615 C C . ASP A 1 207 ? -8.178 -31.965 5.454 1.00 38.94 207 ASP A C 1
ATOM 1617 O O . ASP A 1 207 ? -7.712 -32.801 6.227 1.00 38.94 207 ASP A O 1
ATOM 1621 N N . GLU A 1 208 ? -7.531 -30.816 5.246 1.00 41.22 208 GLU A N 1
ATOM 1622 C CA . GLU A 1 208 ? -6.322 -30.437 5.986 1.00 41.22 208 GLU A CA 1
ATOM 1623 C C . GLU A 1 208 ? -6.54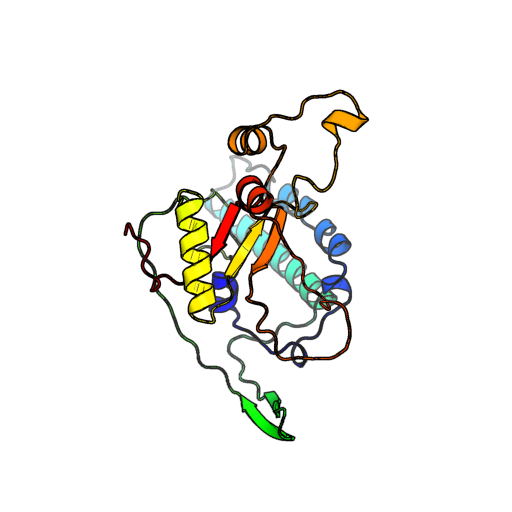0 -29.107 6.710 1.00 41.22 208 GLU A C 1
ATOM 1625 O O . GLU A 1 208 ? -6.481 -28.023 6.137 1.00 41.22 208 GLU A O 1
ATOM 1630 N N . SER A 1 209 ? -6.817 -29.218 8.004 1.00 39.00 209 SER A N 1
ATOM 1631 C CA . SER A 1 209 ? -7.113 -28.144 8.951 1.00 39.00 209 SER A CA 1
ATOM 1632 C C . SER A 1 209 ? -6.125 -26.962 8.927 1.00 39.00 209 SER A C 1
ATOM 1634 O O . SER A 1 209 ? -4.925 -27.143 9.140 1.00 39.00 209 SER A O 1
ATOM 1636 N N . GLY A 1 210 ? -6.676 -25.748 8.774 1.00 46.47 210 GLY A N 1
ATOM 1637 C CA . GLY A 1 210 ? -6.000 -24.443 8.858 1.00 46.47 210 GLY A CA 1
ATOM 1638 C C . GLY A 1 210 ? -6.081 -23.640 7.550 1.00 46.47 210 GLY A C 1
ATOM 1639 O O . GLY A 1 210 ? -5.845 -24.182 6.473 1.00 46.47 210 GLY A O 1
ATOM 1640 N N . VAL A 1 211 ? -6.395 -22.337 7.610 1.00 56.09 211 VAL A N 1
ATOM 1641 C CA . VAL A 1 211 ? -6.498 -21.499 6.398 1.00 56.09 211 VAL A CA 1
ATOM 1642 C C . VAL A 1 211 ? -5.099 -21.000 6.001 1.00 56.09 211 VAL A C 1
ATOM 1644 O O . VAL A 1 211 ? -4.633 -19.959 6.455 1.00 56.09 211 VAL A O 1
ATOM 1647 N N . LYS A 1 212 ? -4.375 -21.797 5.202 1.00 62.97 212 LYS A N 1
ATOM 1648 C CA . LYS A 1 212 ? -2.995 -21.529 4.745 1.00 62.97 212 LYS A CA 1
ATOM 1649 C C . LYS A 1 212 ? -2.881 -20.143 4.075 1.00 62.97 212 LYS A C 1
ATOM 1651 O O . LYS A 1 212 ? -3.198 -20.003 2.898 1.00 62.97 212 LYS A O 1
ATOM 1656 N N . GLY A 1 213 ? -2.383 -19.143 4.810 1.00 66.31 213 GLY A N 1
ATOM 1657 C CA . GLY A 1 213 ? -2.082 -17.799 4.291 1.00 66.31 213 GLY A CA 1
ATOM 1658 C C . GLY A 1 213 ? -3.259 -16.818 4.244 1.00 66.31 213 GLY A C 1
ATOM 1659 O O . GLY A 1 213 ? -3.178 -15.838 3.506 1.00 66.31 213 GLY A O 1
ATOM 1660 N N . PHE A 1 214 ? -4.333 -17.070 4.999 1.00 78.50 214 PHE A N 1
ATOM 1661 C CA . PHE A 1 214 ? -5.483 -16.169 5.101 1.00 78.50 214 PHE A CA 1
ATOM 1662 C C . PHE A 1 214 ? -5.664 -15.676 6.535 1.00 78.50 214 PHE A C 1
ATOM 1664 O O . PHE A 1 214 ? -5.599 -16.468 7.474 1.00 78.50 214 PHE A O 1
ATOM 1671 N N . ASP A 1 215 ? -5.985 -14.391 6.664 1.00 80.69 215 ASP A N 1
ATOM 1672 C CA . ASP A 1 215 ? -6.365 -13.760 7.924 1.00 80.69 215 ASP A CA 1
ATOM 1673 C C . ASP A 1 215 ? -7.882 -13.535 7.978 1.00 80.69 215 ASP A C 1
ATOM 1675 O O . ASP A 1 215 ? -8.544 -13.344 6.951 1.00 80.69 215 ASP A O 1
ATOM 1679 N N . VAL A 1 216 ? -8.433 -13.545 9.191 1.00 86.88 216 VAL A N 1
ATOM 1680 C CA . VAL A 1 216 ? -9.834 -13.211 9.468 1.00 86.88 216 VAL A CA 1
ATOM 1681 C C . VAL A 1 216 ? -9.855 -11.917 10.269 1.00 86.88 216 VAL A C 1
ATOM 1683 O O . VAL A 1 216 ? -9.090 -11.768 11.217 1.00 86.88 216 VAL A O 1
ATOM 1686 N N . MET A 1 217 ? -10.730 -10.987 9.887 1.00 89.44 217 MET A N 1
ATOM 1687 C CA . MET A 1 217 ? -10.873 -9.695 10.557 1.00 89.44 217 MET A CA 1
ATOM 1688 C C . MET A 1 217 ? -12.288 -9.510 11.100 1.00 89.44 217 MET A C 1
ATOM 1690 O O . MET A 1 217 ? -13.259 -9.891 10.437 1.00 89.44 217 MET A O 1
ATOM 1694 N N . SER A 1 218 ? -12.418 -8.895 12.276 1.00 93.19 218 SER A N 1
ATOM 1695 C CA . SER A 1 218 ? -13.721 -8.536 12.833 1.00 93.19 218 SER A CA 1
ATOM 1696 C C . SER A 1 218 ? -14.276 -7.266 12.183 1.00 93.19 218 SER A C 1
ATOM 1698 O O . SER A 1 218 ? -13.540 -6.387 11.726 1.00 93.19 218 SER A O 1
ATOM 1700 N N . GLU A 1 219 ? -15.604 -7.144 12.137 1.00 93.81 219 GLU A N 1
ATOM 1701 C CA . GLU A 1 219 ? -16.262 -5.955 11.581 1.00 93.81 219 GLU A CA 1
ATOM 1702 C C . GLU A 1 219 ? -15.900 -4.685 12.367 1.00 93.81 219 GLU A C 1
ATOM 1704 O O . GLU A 1 219 ? -15.635 -3.637 11.777 1.00 93.81 219 GLU A O 1
ATOM 1709 N N . LYS A 1 220 ? -15.822 -4.789 13.699 1.00 94.06 220 LYS A N 1
ATOM 1710 C CA . LYS A 1 220 ? -15.424 -3.674 14.563 1.00 94.06 220 LYS A CA 1
ATOM 1711 C C . LYS A 1 220 ? -14.010 -3.200 14.238 1.00 94.06 220 LYS A C 1
ATOM 1713 O O . LYS A 1 220 ? -13.766 -1.996 14.168 1.00 94.06 220 LYS A O 1
ATOM 1718 N N . TRP A 1 221 ? -13.082 -4.132 14.021 1.00 94.44 221 TRP A N 1
ATOM 1719 C CA . TRP A 1 221 ? -11.723 -3.788 13.627 1.00 94.44 221 TRP A CA 1
ATOM 1720 C C . TRP A 1 221 ? -11.684 -3.120 12.253 1.00 94.44 221 TRP A C 1
ATOM 1722 O O . TRP A 1 221 ? -11.038 -2.080 12.093 1.00 94.44 221 TRP A O 1
ATOM 1732 N N . PHE A 1 222 ? -12.448 -3.647 11.290 1.00 94.88 222 PHE A N 1
ATOM 1733 C CA . PHE A 1 222 ? -12.582 -3.050 9.962 1.00 94.88 222 PHE A CA 1
ATOM 1734 C C . PHE A 1 222 ? -12.995 -1.571 10.053 1.00 94.88 222 PHE A C 1
ATOM 1736 O O . PHE A 1 222 ? -12.371 -0.700 9.438 1.00 94.88 222 PHE A O 1
ATOM 1743 N N . ASP A 1 223 ? -13.989 -1.267 10.890 1.00 94.44 223 ASP A N 1
ATOM 1744 C CA . ASP A 1 223 ? -14.488 0.096 11.090 1.00 94.44 223 ASP A CA 1
ATOM 1745 C C . ASP A 1 223 ? -13.419 1.051 11.605 1.00 94.44 223 ASP A C 1
ATOM 1747 O O . ASP A 1 223 ? -13.361 2.214 11.191 1.00 94.44 223 ASP A O 1
ATOM 1751 N N . GLN A 1 224 ? -12.540 0.563 12.475 1.00 93.12 224 GLN A N 1
ATOM 1752 C CA . GLN A 1 224 ? -11.539 1.387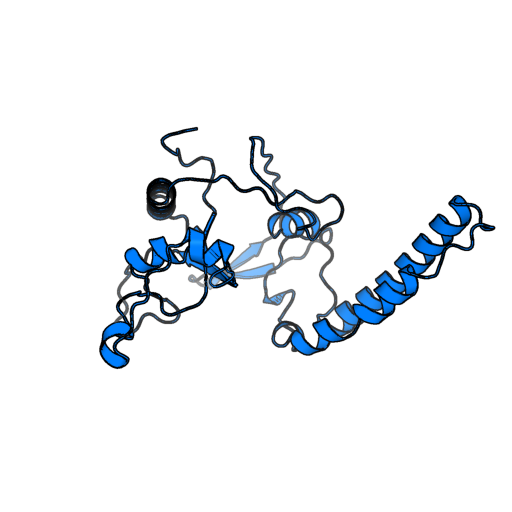 13.135 1.00 93.12 224 GLN A CA 1
ATOM 1753 C C . GLN A 1 224 ? -10.255 1.561 12.322 1.00 93.12 224 GLN A C 1
ATOM 1755 O O . GLN A 1 224 ? -9.697 2.660 12.360 1.00 93.12 224 GLN A O 1
ATOM 1760 N N . PHE A 1 225 ? -9.816 0.542 11.575 1.00 94.75 225 PHE A N 1
ATOM 1761 C CA . PHE A 1 225 ? -8.446 0.480 11.044 1.00 94.75 225 PHE A CA 1
ATOM 1762 C C . PHE A 1 225 ? -8.335 0.310 9.525 1.00 94.75 225 PHE A C 1
ATOM 1764 O O . PHE A 1 225 ? -7.229 0.393 8.993 1.00 94.75 225 PHE A O 1
ATOM 1771 N N . VAL A 1 226 ? -9.443 0.154 8.789 1.00 94.31 226 VAL A N 1
ATOM 1772 C CA . VAL A 1 226 ? -9.425 0.199 7.314 1.00 94.31 226 VAL A CA 1
ATOM 1773 C C . VAL A 1 226 ? -9.662 1.621 6.811 1.00 94.31 226 VAL A C 1
ATOM 1775 O O . VAL A 1 226 ? -10.630 2.275 7.197 1.00 94.31 226 VAL A O 1
ATOM 1778 N N . TYR A 1 227 ? -8.795 2.108 5.923 1.00 92.31 227 TYR A N 1
ATOM 1779 C CA . TYR A 1 227 ? -8.818 3.492 5.426 1.00 92.31 227 TYR A CA 1
ATOM 1780 C C . TYR A 1 227 ? -9.129 3.605 3.939 1.00 92.31 227 TYR A C 1
ATOM 1782 O O . TYR A 1 227 ? -9.658 4.622 3.495 1.00 92.31 227 TYR A O 1
ATOM 1790 N N . GLN A 1 228 ? -8.797 2.578 3.159 1.00 92.38 228 GLN A N 1
ATOM 1791 C CA . GLN A 1 228 ? -8.967 2.595 1.713 1.00 92.38 228 GLN A CA 1
ATOM 1792 C C . GLN A 1 228 ? -9.491 1.254 1.221 1.00 92.38 228 GLN A C 1
ATOM 1794 O O . GLN A 1 228 ? -9.022 0.209 1.655 1.00 92.38 228 GLN A O 1
ATOM 1799 N N . VAL A 1 229 ? -10.383 1.294 0.232 1.00 92.50 229 VAL A N 1
ATOM 1800 C CA . VAL A 1 229 ? -10.735 0.140 -0.601 1.00 92.50 229 VAL A CA 1
ATOM 1801 C C . VAL A 1 229 ? -10.713 0.535 -2.072 1.00 92.50 229 VAL A C 1
ATOM 1803 O O . VAL A 1 229 ? -10.958 1.692 -2.420 1.00 92.50 229 VAL A O 1
ATOM 1806 N N . VAL A 1 230 ? -10.415 -0.418 -2.949 1.00 92.38 230 VAL A N 1
ATOM 1807 C CA . VAL A 1 230 ? -10.446 -0.227 -4.401 1.00 92.38 230 VAL A CA 1
ATOM 1808 C C . VAL A 1 230 ? -11.503 -1.150 -4.985 1.00 92.38 230 VAL A C 1
ATOM 1810 O O . VAL A 1 230 ? -11.350 -2.368 -4.985 1.00 92.38 230 VAL A O 1
ATOM 1813 N N . VAL A 1 231 ? -12.575 -0.552 -5.498 1.00 89.62 231 VAL A N 1
ATOM 1814 C CA . VAL A 1 231 ? -13.705 -1.258 -6.112 1.00 89.62 231 VAL A CA 1
ATOM 1815 C C . VAL A 1 231 ? -13.896 -0.813 -7.558 1.00 89.62 231 VAL A C 1
ATOM 1817 O O . VAL A 1 231 ? -13.509 0.294 -7.944 1.00 89.62 231 VAL A O 1
ATOM 1820 N N . HIS A 1 232 ? -14.486 -1.679 -8.379 1.00 85.81 232 HIS A N 1
ATOM 1821 C CA . HIS A 1 232 ? -14.753 -1.351 -9.773 1.00 85.81 232 HIS A CA 1
ATOM 1822 C C . HIS A 1 232 ? -15.897 -0.331 -9.891 1.00 85.81 232 HIS A C 1
ATOM 1824 O O . HIS A 1 232 ? -16.946 -0.490 -9.269 1.00 85.81 232 HIS A O 1
ATOM 1830 N N . ARG A 1 233 ? -15.728 0.701 -10.732 1.00 77.25 233 ARG A N 1
ATOM 1831 C CA . ARG A 1 233 ? -16.709 1.797 -10.884 1.00 77.25 233 ARG A CA 1
ATOM 1832 C C . ARG A 1 233 ? -18.087 1.319 -11.345 1.00 77.25 233 ARG A C 1
ATOM 1834 O O . ARG A 1 233 ? -19.084 1.931 -10.994 1.00 77.25 233 ARG A O 1
ATOM 1841 N N . SER A 1 234 ? -18.148 0.253 -12.145 1.00 73.12 234 SER A N 1
ATOM 1842 C CA . SER A 1 234 ? -19.424 -0.256 -12.672 1.00 73.12 234 SER A CA 1
ATOM 1843 C C . SER A 1 234 ? -20.330 -0.873 -11.605 1.00 73.12 234 SER A C 1
ATOM 1845 O O . SER A 1 234 ? -21.451 -1.256 -11.927 1.00 73.12 234 SER A O 1
ATOM 1847 N N . LEU A 1 235 ? -19.852 -1.026 -10.368 1.00 65.75 235 LEU A N 1
ATOM 1848 C CA . LEU A 1 235 ? -20.663 -1.496 -9.257 1.00 65.75 235 LEU A CA 1
ATOM 1849 C C . LEU A 1 235 ? -21.397 -0.285 -8.662 1.00 65.75 235 LEU A C 1
ATOM 1851 O O . LEU A 1 235 ? -20.745 0.570 -8.063 1.00 65.75 235 LEU A O 1
ATOM 1855 N N . PRO A 1 236 ? -22.729 -0.182 -8.815 1.00 53.50 236 PRO A N 1
ATOM 1856 C CA . PRO A 1 236 ? -23.471 0.999 -8.393 1.00 53.50 236 PRO A CA 1
ATOM 1857 C C . PRO A 1 236 ? -23.331 1.212 -6.881 1.00 53.50 236 PRO A C 1
ATOM 1859 O O . PRO A 1 236 ? -23.690 0.347 -6.079 1.00 53.50 236 PRO A O 1
ATOM 1862 N N . THR A 1 237 ? -22.797 2.361 -6.477 1.00 53.38 237 THR A N 1
ATOM 1863 C CA . THR A 1 237 ? -22.983 2.913 -5.131 1.00 53.38 237 THR A CA 1
ATOM 1864 C C . THR A 1 237 ? -24.292 3.695 -5.128 1.00 53.38 237 THR A C 1
ATOM 1866 O O . THR A 1 237 ? -24.610 4.343 -6.118 1.00 53.38 237 THR A O 1
ATOM 1869 N N . LYS A 1 238 ? -25.079 3.603 -4.046 1.00 47.00 238 LYS A N 1
ATOM 1870 C CA . LYS A 1 238 ? -26.421 4.215 -3.949 1.00 47.00 238 LYS A CA 1
ATOM 1871 C C . LYS A 1 238 ? -26.441 5.738 -4.163 1.00 47.00 238 LYS A C 1
ATOM 1873 O O . LYS A 1 238 ? -27.514 6.288 -4.368 1.00 47.00 238 LYS A O 1
ATOM 1878 N N . GLU A 1 239 ? -25.281 6.381 -4.166 1.00 44.28 239 GLU A N 1
ATOM 1879 C CA . GLU A 1 239 ? -25.102 7.798 -4.450 1.00 44.28 239 GLU A CA 1
ATOM 1880 C C . GLU A 1 239 ? -23.915 7.952 -5.413 1.00 44.28 239 GLU A C 1
ATOM 1882 O O . GLU A 1 239 ? -22.757 7.813 -5.013 1.00 44.28 239 GLU A O 1
ATOM 1887 N N . GLN A 1 240 ? -24.201 8.148 -6.701 1.00 38.12 240 GLN A N 1
ATOM 1888 C CA . GLN A 1 240 ? -23.296 8.711 -7.710 1.00 38.12 240 GLN A CA 1
ATOM 1889 C C . GLN A 1 240 ? -24.109 9.552 -8.685 1.00 38.12 240 GLN A C 1
ATOM 1891 O O . GLN A 1 240 ? -25.198 9.081 -9.083 1.00 38.12 240 GLN A O 1
#

Secondary structure (DSSP, 8-state):
-HHHHHHHH----GGGSPPPHHHH--HHHHTSSHHHHHHHHT----TTS-HHHHHHHHHHHHHHHHHHHHHHHHHHH--PPPTT----EEEE-TTS-EEEE----------S--B--TT--SSTT-PPP-B----HHHHHHHHHHHHHTT--EEEEE--S-S-TTS--HHHHHT------HHHHHHTTS----EEEEE--------SS-S-TT-----HHHHHHHEEEEE--TTS--S--

Organism: NCBI:txid1314800

InterPro domains:
  IPR004134 Peptidase C1B, bleomycin hydrolase [PF03051] (1-98)
  IPR004134 Peptidase C1B, bleomycin hydrolase [PF03051] (114-239)
  IPR004134 Peptidase C1B, bleomycin hydrolase [PTHR10363] (114-236)
  IPR038765 Papain-like cysteine peptidase superfamily [SSF54001] (1-239)

Radius of gyration: 23.86 Å; chains: 1; bounding box: 52×69×62 Å

Foldseek 3Di:
DVVLCCQQQNDDPCVVFPFFPCNVVVVVVVPPDPPVLVVVLVPDPPVPDDPVVNVVVNVVSVVVSVVVNVVVCCVGRNDRDHSPDWDWDWDADPVRDIDIDTDDDDDDDDDDDFDFDPPDDDDDVTDTDGDDDDDPVLVVVLCVLCQVVVHKKKFFWWDDPQEPPPDPVCVVPVHDDDDALVRCVVVVVADRDDMDIHHDPPDPDDPDDDDVPDDDHDPVSCNRIIDDMDGDPVRDRPPD